Protein AF-A0A3A6QEI9-F1 (afdb_monomer_lite)

Structure (mmCIF, N/CA/C/O backbone):
data_AF-A0A3A6QEI9-F1
#
_entry.id   AF-A0A3A6QEI9-F1
#
loop_
_atom_site.group_PDB
_atom_site.id
_atom_site.type_symbol
_atom_site.label_atom_id
_atom_site.label_alt_id
_atom_site.label_comp_id
_atom_site.label_asym_id
_atom_site.label_entity_id
_atom_site.label_seq_id
_atom_site.pdbx_PDB_ins_code
_atom_site.Cartn_x
_atom_site.Cartn_y
_atom_site.Cartn_z
_atom_site.occupancy
_atom_site.B_iso_or_equiv
_atom_site.auth_seq_id
_atom_site.auth_comp_id
_atom_site.auth_asym_id
_atom_site.auth_atom_id
_atom_site.pdbx_PDB_model_num
ATOM 1 N N . MET A 1 1 ? 23.661 -12.733 9.893 1.00 36.34 1 MET A N 1
ATOM 2 C CA . MET A 1 1 ? 23.658 -12.336 8.468 1.00 36.34 1 MET A CA 1
ATOM 3 C C . MET A 1 1 ? 22.405 -11.507 8.213 1.00 36.34 1 MET A C 1
ATOM 5 O O . MET A 1 1 ? 21.343 -11.965 8.604 1.00 36.34 1 MET A O 1
ATOM 9 N N . GLY A 1 2 ? 22.516 -10.318 7.606 1.00 40.38 2 GLY A N 1
ATOM 10 C CA . GLY A 1 2 ? 21.423 -9.764 6.789 1.00 40.38 2 GLY A CA 1
ATOM 11 C C . GLY A 1 2 ? 20.592 -8.565 7.274 1.00 40.38 2 GLY A C 1
ATOM 12 O O . GLY A 1 2 ? 19.626 -8.257 6.591 1.00 40.38 2 GLY A O 1
ATOM 13 N N . ILE A 1 3 ? 20.903 -7.863 8.375 1.00 46.69 3 ILE A N 1
ATOM 14 C CA . ILE A 1 3 ? 20.132 -6.639 8.735 1.00 46.69 3 ILE A CA 1
ATOM 15 C C . ILE A 1 3 ? 20.335 -5.535 7.681 1.00 46.69 3 ILE A C 1
ATOM 17 O O . ILE A 1 3 ? 19.381 -4.877 7.283 1.00 46.69 3 ILE A O 1
ATOM 21 N N . VAL A 1 4 ? 21.553 -5.431 7.141 1.00 48.69 4 VAL A N 1
ATOM 22 C CA . VAL A 1 4 ? 21.931 -4.417 6.142 1.00 48.69 4 VAL A CA 1
ATOM 23 C C . VAL A 1 4 ? 21.122 -4.538 4.838 1.00 48.69 4 VAL A C 1
ATOM 25 O O . VAL A 1 4 ? 20.853 -3.529 4.206 1.00 48.69 4 VAL A O 1
ATOM 28 N N . GLY A 1 5 ? 20.653 -5.738 4.469 1.00 67.38 5 GLY A N 1
ATOM 29 C CA . GLY A 1 5 ? 19.865 -5.927 3.243 1.00 67.38 5 GLY A CA 1
ATOM 30 C C . GLY A 1 5 ? 18.385 -5.550 3.373 1.00 67.38 5 GLY A C 1
ATOM 31 O O . GLY A 1 5 ? 17.771 -5.154 2.389 1.00 67.38 5 GLY A O 1
ATOM 32 N N . LYS A 1 6 ? 17.794 -5.655 4.573 1.00 73.69 6 LYS A N 1
ATOM 33 C CA . LYS A 1 6 ? 16.349 -5.429 4.766 1.00 73.69 6 LYS A CA 1
ATOM 34 C C . LYS A 1 6 ? 15.988 -3.947 4.803 1.00 73.69 6 LYS A C 1
ATOM 36 O O . LYS A 1 6 ? 14.980 -3.560 4.225 1.00 73.69 6 LYS A O 1
ATOM 41 N N . GLU A 1 7 ? 16.806 -3.129 5.461 1.00 78.19 7 GLU A N 1
ATOM 42 C CA . GLU A 1 7 ? 16.618 -1.672 5.475 1.00 78.19 7 GLU A CA 1
ATOM 43 C C . GLU A 1 7 ? 16.885 -1.061 4.095 1.00 78.19 7 GLU A C 1
ATOM 45 O O . GLU A 1 7 ? 16.159 -0.171 3.655 1.00 78.19 7 GLU A O 1
ATOM 50 N N . GLU A 1 8 ? 17.890 -1.572 3.377 1.00 80.12 8 GLU A N 1
ATOM 51 C CA . GLU A 1 8 ? 18.166 -1.155 2.003 1.00 80.12 8 GLU A CA 1
ATOM 52 C C . GLU A 1 8 ? 17.015 -1.531 1.065 1.00 80.12 8 GLU A C 1
ATOM 54 O O . GLU A 1 8 ? 16.520 -0.666 0.345 1.00 80.12 8 GLU A O 1
ATOM 59 N N . LEU A 1 9 ? 16.499 -2.762 1.155 1.00 82.19 9 LEU A N 1
ATOM 60 C CA . LEU A 1 9 ? 15.296 -3.173 0.429 1.00 82.19 9 LEU A CA 1
ATOM 61 C C . LEU A 1 9 ? 14.091 -2.279 0.761 1.00 82.19 9 LEU A C 1
ATOM 63 O O . LEU A 1 9 ? 13.390 -1.835 -0.145 1.00 82.19 9 LEU A O 1
ATOM 67 N N . ALA A 1 10 ? 13.868 -1.963 2.038 1.00 84.56 10 ALA A N 1
ATOM 68 C CA . ALA A 1 10 ? 12.775 -1.086 2.449 1.00 84.56 10 ALA A CA 1
ATOM 69 C C . ALA A 1 10 ? 12.906 0.326 1.870 1.00 84.56 10 ALA A C 1
ATOM 71 O O . ALA A 1 10 ? 11.909 0.909 1.435 1.00 84.56 10 ALA A O 1
ATOM 72 N N . ARG A 1 11 ? 14.127 0.866 1.801 1.00 85.56 11 ARG A N 1
ATOM 73 C CA . ARG A 1 11 ? 14.400 2.166 1.177 1.00 85.56 11 ARG A CA 1
ATOM 74 C C . ARG A 1 11 ? 14.119 2.141 -0.325 1.00 85.56 11 ARG A C 1
ATOM 76 O O . ARG A 1 11 ? 13.509 3.077 -0.835 1.00 85.56 11 ARG A O 1
ATOM 83 N N . GLU A 1 12 ? 14.528 1.083 -1.017 1.00 85.81 12 GLU A N 1
ATOM 84 C CA . GLU A 1 12 ? 14.309 0.923 -2.460 1.00 85.81 12 GLU A CA 1
ATOM 85 C C . GLU A 1 12 ? 12.826 0.737 -2.793 1.00 85.81 12 GLU A C 1
ATOM 87 O O . GLU A 1 12 ? 12.306 1.415 -3.677 1.00 85.81 12 GLU A O 1
ATOM 92 N N . VAL A 1 13 ? 12.104 -0.087 -2.025 1.00 88.12 13 VAL A N 1
ATOM 93 C CA . VAL A 1 13 ? 10.644 -0.229 -2.145 1.00 88.12 13 VAL A CA 1
ATOM 94 C C . VAL A 1 13 ? 9.945 1.093 -1.835 1.00 88.12 13 VAL A C 1
ATOM 96 O O . VAL A 1 13 ? 9.043 1.498 -2.558 1.00 88.12 13 VAL A O 1
ATOM 99 N N . THR A 1 14 ? 10.388 1.832 -0.819 1.00 88.19 14 THR A N 1
ATOM 100 C CA . THR A 1 14 ? 9.819 3.150 -0.499 1.00 88.19 14 THR A CA 1
ATOM 101 C C . THR A 1 14 ? 10.033 4.154 -1.631 1.00 88.19 14 THR A C 1
ATOM 103 O O . THR A 1 14 ? 9.098 4.857 -2.016 1.00 88.19 14 THR A O 1
ATOM 106 N N . ALA A 1 15 ? 11.234 4.195 -2.213 1.00 88.50 15 ALA A N 1
ATOM 107 C CA . ALA A 1 15 ? 11.521 5.017 -3.384 1.00 88.50 15 ALA A CA 1
ATOM 108 C C . ALA A 1 15 ? 10.689 4.575 -4.600 1.00 88.50 15 ALA A C 1
ATOM 110 O O . ALA A 1 15 ? 10.203 5.419 -5.353 1.00 88.50 15 ALA A O 1
ATOM 111 N N . ALA A 1 16 ? 10.481 3.263 -4.763 1.00 89.00 16 ALA A N 1
ATOM 112 C CA . ALA A 1 16 ? 9.616 2.692 -5.785 1.00 89.00 16 ALA A CA 1
ATOM 113 C C . ALA A 1 16 ? 8.182 3.187 -5.677 1.00 89.00 16 ALA A C 1
ATOM 115 O O . ALA A 1 16 ? 7.644 3.782 -6.612 1.00 89.00 16 ALA A O 1
ATOM 116 N N . LEU A 1 17 ? 7.604 3.008 -4.499 1.00 90.62 17 LEU A N 1
ATOM 117 C CA . LEU A 1 17 ? 6.243 3.409 -4.212 1.00 90.62 17 LEU A CA 1
ATOM 118 C C . LEU A 1 17 ? 6.060 4.922 -4.305 1.00 90.62 17 LEU A C 1
ATOM 120 O O . LEU A 1 17 ? 4.988 5.362 -4.703 1.00 90.62 17 LEU A O 1
ATOM 124 N N . GLY A 1 18 ? 7.087 5.718 -3.994 1.00 87.62 18 GLY A N 1
ATOM 125 C CA . GLY A 1 18 ? 7.067 7.176 -4.117 1.00 87.62 18 GLY A CA 1
ATOM 126 C C . GLY A 1 18 ? 6.712 7.686 -5.519 1.00 87.62 18 GLY A C 1
ATOM 127 O O . GLY A 1 18 ? 5.938 8.636 -5.621 1.00 87.62 18 GLY A O 1
ATOM 128 N N . ASP A 1 19 ? 7.206 7.034 -6.578 1.00 87.44 19 ASP A N 1
ATOM 129 C CA . ASP A 1 19 ? 6.921 7.449 -7.965 1.00 87.44 19 ASP A CA 1
ATOM 130 C C . ASP A 1 19 ? 5.752 6.688 -8.608 1.00 87.44 19 ASP A C 1
ATOM 132 O O . ASP A 1 19 ? 5.321 7.034 -9.712 1.00 87.44 19 ASP A O 1
ATOM 136 N N . TRP A 1 20 ? 5.266 5.627 -7.962 1.00 90.56 20 TRP A N 1
ATOM 137 C CA . TRP A 1 20 ? 4.114 4.885 -8.452 1.00 90.56 20 TRP A CA 1
ATOM 138 C C . TRP A 1 20 ? 2.829 5.674 -8.226 1.00 90.56 20 TRP A C 1
ATOM 140 O O . TRP A 1 20 ? 2.539 6.118 -7.108 1.00 90.56 20 TRP A O 1
ATOM 150 N N . THR A 1 21 ? 2.015 5.772 -9.269 1.00 89.50 21 THR A N 1
ATOM 151 C CA . THR A 1 21 ? 0.586 6.045 -9.146 1.00 89.50 21 THR A CA 1
ATOM 152 C C . THR A 1 21 ? -0.167 5.022 -9.990 1.00 89.50 21 THR A C 1
ATOM 154 O O . THR A 1 21 ? 0.396 4.554 -10.981 1.00 89.50 21 THR A O 1
ATOM 157 N N . PRO A 1 22 ? -1.414 4.681 -9.620 1.00 89.88 22 PRO A N 1
ATOM 158 C CA . PRO A 1 22 ? -2.234 3.800 -10.437 1.00 89.88 22 PRO A CA 1
ATOM 159 C C . PRO A 1 22 ? -2.278 4.273 -11.887 1.00 89.88 22 PRO A C 1
ATOM 161 O O . PRO A 1 22 ? -2.444 5.472 -12.142 1.00 89.88 22 PRO A O 1
ATOM 164 N N . THR A 1 23 ? -2.139 3.350 -12.834 1.00 88.88 23 THR A N 1
ATOM 165 C CA . THR A 1 23 ? -2.128 3.685 -14.267 1.00 88.88 23 THR A CA 1
ATOM 166 C C . THR A 1 23 ? -3.445 4.298 -14.737 1.00 88.88 23 THR A C 1
ATOM 168 O O . THR A 1 23 ? -3.452 5.153 -15.624 1.00 88.88 23 THR A O 1
ATOM 171 N N . GLN A 1 24 ? -4.555 3.915 -14.112 1.00 87.44 24 GLN A N 1
ATOM 172 C CA . GLN A 1 24 ? -5.886 4.454 -14.366 1.00 87.44 24 GLN A CA 1
ATOM 173 C C . GLN A 1 24 ? -6.771 4.348 -13.118 1.00 87.44 24 GLN A C 1
ATOM 175 O O . GLN A 1 24 ? -6.399 3.750 -12.110 1.00 87.44 24 GLN A O 1
ATOM 180 N N . ALA A 1 25 ? -7.965 4.934 -13.186 1.00 88.88 25 ALA A N 1
ATOM 181 C CA . ALA A 1 25 ? -9.006 4.647 -12.210 1.00 88.88 25 ALA A CA 1
ATOM 182 C C . ALA A 1 25 ? -9.548 3.239 -12.477 1.00 88.88 25 ALA A C 1
ATOM 184 O O . ALA A 1 25 ? -10.095 2.979 -13.549 1.00 88.88 25 ALA A O 1
ATOM 185 N N . HIS A 1 26 ? -9.379 2.332 -11.518 1.00 87.50 26 HIS A N 1
ATOM 186 C CA . HIS A 1 26 ? -9.945 0.993 -11.610 1.00 87.50 26 HIS A CA 1
ATOM 187 C C . HIS A 1 26 ? -11.252 0.893 -10.815 1.00 87.50 26 HIS A C 1
ATOM 189 O O . HIS A 1 26 ? -11.440 1.561 -9.800 1.00 87.50 26 HIS A O 1
ATOM 195 N N . GLU A 1 27 ? -12.157 0.029 -11.274 1.00 85.50 27 GLU A N 1
ATOM 196 C CA . GLU A 1 27 ? -13.430 -0.245 -10.590 1.00 85.50 27 GLU A CA 1
ATOM 197 C C . GLU A 1 27 ? -13.287 -1.257 -9.443 1.00 85.50 27 GLU A C 1
ATOM 199 O O . GLU A 1 27 ? -14.205 -1.421 -8.644 1.00 85.50 27 GLU A O 1
ATOM 204 N N . GLN A 1 28 ? -12.169 -1.987 -9.394 1.00 86.31 28 GLN A N 1
ATOM 205 C CA . GLN A 1 28 ? -11.941 -3.080 -8.454 1.00 86.31 28 GLN A CA 1
ATOM 206 C C . GLN A 1 28 ? -10.570 -2.939 -7.801 1.00 86.31 28 GLN A C 1
ATOM 208 O O . GLN A 1 28 ? -9.567 -2.768 -8.496 1.00 86.31 28 GLN A O 1
ATOM 213 N N . GLU A 1 29 ? -10.519 -3.128 -6.482 1.00 86.19 29 GLU A N 1
ATOM 214 C CA . GLU A 1 29 ? -9.277 -3.110 -5.703 1.00 86.19 29 GLU A CA 1
ATOM 215 C C . GLU A 1 29 ? -8.241 -4.108 -6.244 1.00 86.19 29 GLU A C 1
ATOM 217 O O . GLU A 1 29 ? -7.063 -3.778 -6.363 1.00 86.19 29 GLU A O 1
ATOM 222 N N . ALA A 1 30 ? -8.691 -5.286 -6.689 1.00 88.00 30 ALA A N 1
ATOM 223 C CA . ALA A 1 30 ? -7.836 -6.308 -7.291 1.00 88.00 30 ALA A CA 1
ATOM 224 C C . ALA A 1 30 ? -7.013 -5.787 -8.482 1.00 88.00 30 ALA A C 1
ATOM 226 O O . ALA A 1 30 ? -5.870 -6.198 -8.654 1.00 88.00 30 ALA A O 1
ATOM 227 N N . ALA A 1 31 ? -7.557 -4.857 -9.272 1.00 88.75 31 ALA A N 1
ATOM 228 C CA . ALA A 1 31 ? -6.845 -4.281 -10.407 1.00 88.75 31 ALA A CA 1
ATOM 229 C C . ALA A 1 31 ? -5.776 -3.264 -9.973 1.00 88.75 31 ALA A C 1
ATOM 231 O O . ALA A 1 31 ? -4.727 -3.192 -10.603 1.00 88.75 31 ALA A O 1
ATOM 232 N N . PHE A 1 32 ? -5.992 -2.535 -8.870 1.00 89.25 32 PHE A N 1
ATOM 233 C CA . PHE A 1 32 ? -4.940 -1.705 -8.269 1.00 89.25 32 PHE A CA 1
ATOM 234 C C . PHE A 1 32 ? -3.798 -2.559 -7.709 1.00 89.25 32 PHE A C 1
ATOM 236 O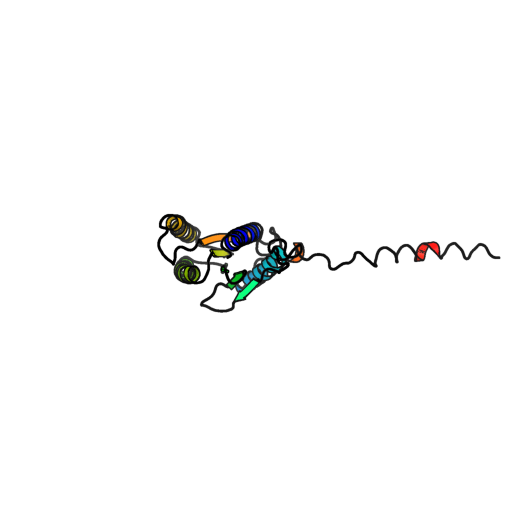 O . PHE A 1 32 ? -2.636 -2.170 -7.800 1.00 89.25 32 PHE A O 1
ATOM 243 N N . GLN A 1 33 ? -4.125 -3.713 -7.125 1.00 91.44 33 GLN A N 1
ATOM 244 C CA . GLN A 1 33 ? -3.133 -4.664 -6.622 1.00 91.44 33 GLN A CA 1
ATOM 245 C C . GLN A 1 33 ? -2.302 -5.260 -7.767 1.00 91.44 33 GLN A C 1
ATOM 247 O O . GLN A 1 33 ? -1.084 -5.351 -7.642 1.00 91.44 33 GLN A O 1
ATOM 252 N N . ASP A 1 34 ? -2.947 -5.621 -8.881 1.00 90.00 34 ASP A N 1
ATOM 253 C CA . ASP A 1 34 ? -2.273 -6.122 -10.085 1.00 90.00 34 ASP A CA 1
ATOM 254 C C . ASP A 1 34 ? -1.348 -5.066 -10.705 1.00 90.00 34 ASP A C 1
ATOM 256 O O . ASP A 1 34 ? -0.176 -5.342 -10.950 1.00 90.00 34 ASP A O 1
ATOM 260 N N . ASP A 1 35 ? -1.830 -3.830 -10.864 1.00 90.12 35 ASP A N 1
ATOM 261 C CA . ASP A 1 35 ? -1.031 -2.709 -11.380 1.00 90.12 35 ASP A CA 1
ATOM 262 C C . ASP A 1 35 ? 0.196 -2.421 -10.498 1.00 90.12 35 ASP A C 1
ATOM 264 O O . ASP A 1 35 ? 1.303 -2.186 -10.992 1.00 90.12 35 ASP A O 1
ATOM 268 N N . LEU A 1 36 ? 0.025 -2.486 -9.173 1.00 91.75 36 LEU A N 1
ATOM 269 C CA . LEU A 1 36 ? 1.125 -2.326 -8.228 1.00 91.75 36 LEU A CA 1
ATOM 270 C C . LEU A 1 36 ? 2.138 -3.476 -8.320 1.00 91.75 36 LEU A C 1
ATOM 272 O O . LEU A 1 36 ? 3.346 -3.228 -8.279 1.00 91.75 36 LEU A O 1
ATOM 276 N N . HIS A 1 37 ? 1.658 -4.719 -8.399 1.00 90.69 37 HIS A N 1
ATOM 277 C CA . HIS A 1 37 ? 2.501 -5.912 -8.490 1.00 90.69 37 HIS A CA 1
ATOM 278 C C . HIS A 1 37 ? 3.386 -5.859 -9.737 1.00 90.69 37 HIS A C 1
ATOM 280 O O . HIS A 1 37 ? 4.611 -5.919 -9.611 1.00 90.69 37 HIS A O 1
ATOM 286 N N . GLU A 1 38 ? 2.783 -5.637 -10.909 1.00 89.81 38 GLU A N 1
ATOM 287 C CA . GLU A 1 38 ? 3.506 -5.531 -12.180 1.00 89.81 38 GLU A CA 1
ATOM 288 C C . GLU A 1 38 ? 4.531 -4.392 -12.153 1.00 89.81 38 GLU A C 1
ATOM 290 O O . GLU A 1 38 ? 5.662 -4.542 -12.625 1.00 89.81 38 GLU A O 1
ATOM 295 N N . TYR A 1 39 ? 4.162 -3.247 -11.571 1.00 89.88 39 TYR A N 1
ATOM 296 C CA . TYR A 1 39 ? 5.060 -2.109 -11.437 1.00 89.88 39 TYR A CA 1
ATOM 297 C C . TYR A 1 39 ? 6.273 -2.412 -10.557 1.00 89.88 39 TYR A C 1
ATOM 299 O O . TYR A 1 39 ? 7.403 -2.095 -10.938 1.00 89.88 39 TYR A O 1
ATOM 307 N N . LEU A 1 40 ? 6.050 -2.974 -9.366 1.00 88.50 40 LEU A N 1
ATOM 308 C CA . LEU A 1 40 ? 7.125 -3.260 -8.422 1.00 88.50 40 LEU A CA 1
ATOM 309 C C . LEU A 1 40 ? 8.056 -4.335 -8.966 1.00 88.50 40 LEU A C 1
ATOM 311 O O . LEU A 1 40 ? 9.270 -4.161 -8.875 1.00 88.50 40 LEU A O 1
ATOM 315 N N . ASP A 1 41 ? 7.511 -5.390 -9.572 1.00 87.00 41 ASP A N 1
ATOM 316 C CA . ASP A 1 41 ? 8.315 -6.425 -10.216 1.00 87.00 41 ASP A CA 1
ATOM 317 C C . ASP A 1 41 ? 9.201 -5.822 -11.315 1.00 87.00 41 ASP A C 1
ATOM 319 O O . ASP A 1 41 ? 10.424 -5.971 -11.283 1.00 87.00 41 ASP A O 1
ATOM 323 N N . ALA A 1 42 ? 8.617 -5.031 -12.222 1.00 86.00 42 ALA A N 1
ATOM 324 C CA . ALA A 1 42 ? 9.363 -4.398 -13.303 1.00 86.00 42 ALA A CA 1
ATOM 325 C C . ALA A 1 42 ? 10.408 -3.398 -12.785 1.00 86.00 42 ALA A C 1
ATOM 327 O O . ALA A 1 42 ? 11.558 -3.424 -13.221 1.00 86.00 42 ALA A O 1
ATOM 328 N N . ARG A 1 43 ? 10.045 -2.519 -11.843 1.00 85.69 43 ARG A N 1
ATOM 329 C CA . ARG A 1 43 ? 10.939 -1.468 -11.337 1.00 85.69 43 ARG A CA 1
ATOM 330 C C . ARG A 1 43 ? 12.084 -2.021 -10.499 1.00 85.69 43 ARG A C 1
ATOM 332 O O . ARG A 1 43 ? 13.209 -1.545 -10.645 1.00 85.69 43 ARG A O 1
ATOM 339 N N . LEU A 1 44 ? 11.812 -2.969 -9.604 1.00 83.69 44 LEU A N 1
ATOM 340 C CA . LEU A 1 44 ? 12.836 -3.530 -8.721 1.00 83.69 44 LEU A CA 1
ATOM 341 C C . LEU A 1 44 ? 13.797 -4.442 -9.493 1.00 83.69 44 LEU A C 1
ATOM 343 O O . LEU A 1 44 ? 14.980 -4.507 -9.155 1.00 83.69 44 LEU A O 1
ATOM 347 N N . ASN A 1 45 ? 13.319 -5.094 -10.557 1.00 80.19 45 ASN A N 1
ATOM 348 C CA . ASN A 1 45 ? 14.143 -5.953 -11.408 1.00 80.19 45 ASN A CA 1
ATOM 349 C C . ASN A 1 45 ? 14.745 -5.230 -12.632 1.00 80.19 45 ASN A C 1
ATOM 351 O O . ASN A 1 45 ? 15.611 -5.791 -13.316 1.00 80.19 45 ASN A O 1
ATOM 355 N N . ALA A 1 46 ? 14.377 -3.970 -12.890 1.00 73.69 46 ALA A N 1
ATOM 356 C CA . ALA A 1 46 ? 14.960 -3.166 -13.962 1.00 73.69 46 ALA A CA 1
ATOM 357 C C . ALA A 1 46 ? 16.461 -2.918 -13.740 1.00 73.69 46 ALA A C 1
ATOM 359 O O . ALA A 1 46 ? 16.892 -2.357 -12.732 1.00 73.69 46 ALA A O 1
ATOM 360 N N . GLY A 1 47 ? 17.280 -3.294 -14.727 1.00 58.59 47 GLY A N 1
ATOM 361 C CA . GLY A 1 47 ? 18.733 -3.091 -14.693 1.00 58.59 47 GLY A CA 1
ATOM 362 C C . GLY A 1 47 ? 19.546 -4.258 -14.125 1.00 58.59 47 GLY A C 1
ATOM 363 O O . GLY A 1 47 ? 20.738 -4.070 -13.872 1.00 58.59 47 GLY A O 1
ATOM 364 N N . GLY A 1 48 ? 18.931 -5.437 -13.968 1.00 51.94 48 GLY A N 1
ATOM 365 C CA . GLY A 1 48 ? 19.610 -6.682 -13.608 1.00 51.94 48 GLY A CA 1
ATOM 366 C C . GLY A 1 48 ? 20.082 -6.691 -12.158 1.00 51.94 48 GLY A C 1
ATOM 367 O O . GLY A 1 48 ? 21.274 -6.536 -11.906 1.00 51.94 48 GLY A O 1
ATOM 368 N N . GLY A 1 49 ? 19.141 -6.845 -11.218 1.00 49.59 49 GLY A N 1
ATOM 369 C CA . GLY A 1 49 ? 19.403 -7.253 -9.830 1.00 49.59 49 GLY A CA 1
ATOM 370 C C . GLY A 1 49 ? 20.576 -6.546 -9.141 1.00 49.59 49 GLY A C 1
ATOM 371 O O . GLY A 1 49 ? 21.414 -7.203 -8.534 1.00 49.59 49 GLY A O 1
ATOM 372 N N . LYS A 1 50 ? 20.690 -5.215 -9.247 1.00 43.97 50 LYS A N 1
ATOM 373 C CA . LYS A 1 50 ? 21.867 -4.477 -8.739 1.00 43.97 50 LYS A CA 1
ATOM 374 C C . LYS A 1 50 ? 22.003 -4.429 -7.215 1.00 43.97 50 LYS A C 1
ATOM 376 O O . LYS A 1 50 ? 23.030 -3.970 -6.727 1.00 43.97 50 LYS A O 1
ATOM 381 N N . ILE A 1 51 ? 20.989 -4.862 -6.471 1.00 47.44 51 ILE A N 1
ATOM 382 C CA . ILE A 1 51 ? 20.966 -4.756 -5.004 1.00 47.44 51 ILE A CA 1
ATOM 383 C C . ILE A 1 51 ? 21.377 -6.073 -4.328 1.00 47.44 51 ILE A C 1
ATOM 385 O O . ILE A 1 51 ? 21.781 -6.075 -3.167 1.00 47.44 51 ILE A O 1
ATOM 389 N N . LEU A 1 52 ? 21.380 -7.193 -5.055 1.00 47.53 52 LEU A N 1
ATOM 390 C CA . LEU A 1 52 ? 21.995 -8.420 -4.569 1.00 47.53 52 LEU A CA 1
ATOM 391 C C . LEU A 1 52 ? 23.389 -8.537 -5.181 1.00 47.53 52 LEU A C 1
ATOM 393 O O . LEU A 1 52 ? 23.529 -8.816 -6.371 1.00 47.53 52 LEU A O 1
ATOM 397 N N . ASP A 1 53 ? 24.422 -8.458 -4.340 1.00 43.66 53 ASP A N 1
ATOM 398 C CA . ASP A 1 53 ? 25.817 -8.863 -4.622 1.00 43.66 53 ASP A CA 1
ATOM 399 C C . ASP A 1 53 ? 25.928 -10.396 -4.879 1.00 43.66 53 ASP A C 1
ATOM 401 O O . ASP A 1 53 ? 26.889 -11.077 -4.534 1.00 43.66 53 ASP A O 1
ATOM 405 N N . SER A 1 54 ? 24.853 -10.987 -5.408 1.00 41.97 54 SER A N 1
ATOM 406 C CA . SER A 1 54 ? 24.589 -12.405 -5.649 1.00 41.97 54 SER A CA 1
ATOM 407 C C . SER A 1 54 ? 23.836 -12.642 -6.970 1.00 41.97 54 SER A C 1
ATOM 409 O O . SER A 1 54 ? 23.533 -13.790 -7.280 1.00 41.97 54 SER A O 1
ATOM 411 N N . GLY A 1 55 ? 23.522 -11.597 -7.753 1.00 43.34 55 GLY A N 1
ATOM 412 C CA . GLY A 1 55 ? 22.872 -11.744 -9.064 1.00 43.34 55 GLY A CA 1
ATOM 413 C C . GLY A 1 55 ? 21.429 -12.265 -9.015 1.00 43.34 55 GLY A C 1
ATOM 414 O O . GLY A 1 55 ? 20.976 -12.881 -9.976 1.00 43.34 55 GLY A O 1
ATOM 415 N N . GLY A 1 56 ? 20.726 -12.063 -7.897 1.00 50.81 56 GLY A N 1
ATOM 416 C CA . GLY A 1 56 ? 19.324 -12.453 -7.739 1.00 50.81 56 GLY A CA 1
ATOM 417 C C . GLY A 1 56 ? 18.357 -11.326 -8.110 1.00 50.81 56 GLY A C 1
ATOM 418 O O . GLY A 1 56 ? 18.641 -10.154 -7.862 1.00 50.81 56 GLY A O 1
ATOM 419 N N . ASN A 1 57 ? 17.205 -11.696 -8.666 1.00 62.22 57 ASN A N 1
ATOM 420 C CA . ASN A 1 57 ? 16.046 -10.814 -8.803 1.00 62.22 57 ASN A CA 1
ATOM 421 C C . ASN A 1 57 ? 15.311 -10.699 -7.459 1.00 62.22 57 ASN A C 1
ATOM 423 O O . ASN A 1 57 ? 15.348 -11.631 -6.649 1.00 62.22 57 ASN A O 1
ATOM 427 N N . PHE A 1 58 ? 14.623 -9.581 -7.233 1.00 71.94 58 PHE A N 1
ATOM 428 C CA . PHE A 1 58 ? 13.673 -9.477 -6.131 1.00 71.94 58 PHE A CA 1
ATOM 429 C C . PHE A 1 58 ? 12.430 -10.292 -6.447 1.00 71.94 58 PHE A C 1
ATOM 431 O O . PHE A 1 58 ? 11.899 -10.217 -7.554 1.00 71.94 58 PHE A O 1
ATOM 438 N N . VAL A 1 59 ? 11.965 -11.047 -5.455 1.00 76.69 59 VAL A N 1
ATOM 439 C CA . VAL A 1 59 ? 10.687 -11.751 -5.538 1.00 76.69 59 VAL A CA 1
ATOM 440 C C . VAL A 1 59 ? 9.601 -10.794 -5.066 1.00 76.69 59 VAL A C 1
ATOM 442 O O . VAL A 1 59 ? 9.693 -10.249 -3.963 1.00 76.69 59 VAL A O 1
ATOM 445 N N . VAL A 1 60 ? 8.611 -10.563 -5.921 1.00 78.75 60 VAL A N 1
ATOM 446 C CA . VAL A 1 60 ? 7.401 -9.804 -5.607 1.00 78.75 60 VAL A CA 1
ATOM 447 C C . VAL A 1 60 ? 6.235 -10.769 -5.760 1.00 78.75 60 VAL A C 1
ATOM 449 O O . VAL A 1 60 ? 5.910 -11.184 -6.872 1.00 78.75 60 VAL A O 1
ATOM 452 N N . ASP A 1 61 ? 5.623 -11.144 -4.644 1.00 83.00 61 ASP A N 1
ATOM 453 C CA . ASP A 1 61 ? 4.521 -12.097 -4.610 1.00 83.00 61 ASP A CA 1
ATOM 454 C C . ASP A 1 61 ? 3.193 -11.371 -4.430 1.00 83.00 61 ASP A C 1
ATOM 456 O O . ASP A 1 61 ? 3.057 -10.475 -3.594 1.00 83.00 61 ASP A O 1
ATOM 460 N N . ARG A 1 62 ? 2.193 -11.781 -5.213 1.00 82.38 62 ARG A N 1
ATOM 461 C CA . ARG A 1 62 ? 0.797 -11.409 -4.991 1.00 82.38 62 ARG A CA 1
ATOM 462 C C . ARG A 1 62 ? 0.160 -12.452 -4.085 1.00 82.38 62 ARG A C 1
ATOM 464 O O . ARG A 1 62 ? 0.167 -13.639 -4.421 1.00 82.38 62 ARG A O 1
ATOM 471 N N . VAL A 1 63 ? -0.425 -12.016 -2.974 1.00 79.31 63 VAL A N 1
ATOM 472 C CA . VAL A 1 63 ? -1.070 -12.921 -2.021 1.00 79.31 63 VAL A CA 1
ATOM 473 C C . VAL A 1 63 ? -2.570 -12.658 -1.996 1.00 79.31 63 VAL A C 1
ATOM 475 O O . VAL A 1 63 ? -3.024 -11.544 -1.777 1.00 79.31 63 VAL A O 1
ATOM 478 N N . ASN A 1 64 ? -3.351 -13.715 -2.216 1.00 65.44 64 ASN A N 1
ATOM 479 C CA . ASN A 1 64 ? -4.814 -13.675 -2.173 1.00 65.44 64 ASN A CA 1
ATOM 480 C C . ASN A 1 64 ? -5.308 -14.345 -0.880 1.00 65.44 64 ASN A C 1
ATOM 482 O O . ASN A 1 64 ? -5.971 -15.383 -0.925 1.00 65.44 64 ASN A O 1
ATOM 486 N N . SER A 1 65 ? -4.899 -13.808 0.271 1.00 65.69 65 SER A N 1
ATOM 487 C CA . SER A 1 65 ? -5.200 -14.344 1.604 1.00 65.69 65 SER A CA 1
ATOM 488 C C . SER A 1 65 ? -5.597 -13.207 2.537 1.00 65.69 65 SER A C 1
ATOM 490 O O . SER A 1 65 ? -4.903 -12.199 2.603 1.00 65.69 65 SER A O 1
ATOM 492 N N . ASP A 1 66 ? -6.667 -13.398 3.311 1.00 62.19 66 ASP A N 1
ATOM 493 C CA . ASP A 1 66 ? -7.135 -12.415 4.303 1.00 62.19 66 ASP A CA 1
ATOM 494 C C . ASP A 1 66 ? -6.130 -12.192 5.450 1.00 62.19 66 AS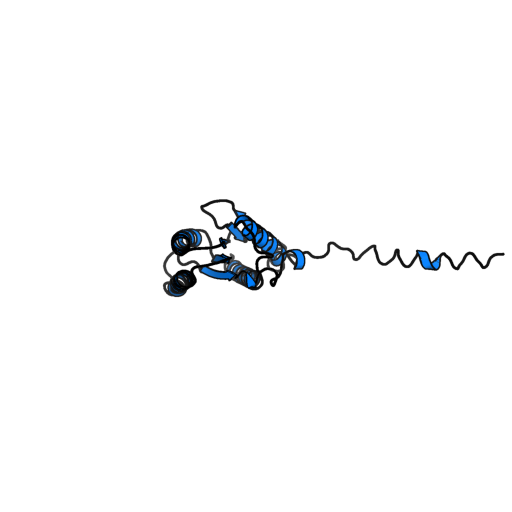P A C 1
ATOM 496 O O . ASP A 1 66 ? -6.257 -11.239 6.220 1.00 62.19 66 ASP A O 1
ATOM 500 N N . LEU A 1 67 ? -5.162 -13.101 5.601 1.00 67.06 67 LEU A N 1
ATOM 501 C CA . LEU A 1 67 ? -4.159 -13.083 6.668 1.00 67.06 67 LEU A CA 1
ATOM 502 C C . LEU A 1 67 ? -2.862 -12.375 6.263 1.00 67.06 67 LEU A C 1
ATOM 504 O O . LEU A 1 67 ? -2.042 -12.078 7.131 1.00 67.06 67 LEU A O 1
ATOM 508 N N . ASP A 1 68 ? -2.687 -12.098 4.973 1.00 80.69 68 ASP A N 1
ATOM 509 C CA . ASP A 1 68 ? -1.457 -11.564 4.402 1.00 80.69 68 ASP A CA 1
ATOM 510 C C . ASP A 1 68 ? -1.705 -10.195 3.757 1.00 80.69 68 ASP A C 1
ATOM 512 O O . ASP A 1 68 ? -2.843 -9.770 3.542 1.00 80.69 68 ASP A O 1
ATOM 516 N N . CYS A 1 69 ? -0.622 -9.474 3.477 1.00 85.88 69 CYS A N 1
ATOM 517 C CA . CYS A 1 69 ? -0.693 -8.269 2.657 1.00 85.88 69 CYS A CA 1
ATOM 518 C C . CYS A 1 69 ? -0.935 -8.629 1.184 1.00 85.88 69 CYS A C 1
ATOM 520 O O . CYS A 1 69 ? -0.468 -9.666 0.719 1.00 85.88 69 CYS A O 1
ATOM 522 N N . ASP A 1 70 ? -1.590 -7.740 0.433 1.00 89.06 70 ASP A N 1
ATOM 523 C CA . ASP A 1 70 ? -1.959 -7.993 -0.971 1.00 89.06 70 ASP A CA 1
ATOM 524 C C . ASP A 1 70 ? -0.725 -8.229 -1.870 1.00 89.06 70 ASP A C 1
ATOM 526 O O . ASP A 1 70 ? -0.750 -9.049 -2.792 1.00 89.06 70 ASP A O 1
ATOM 530 N N . VAL A 1 71 ? 0.377 -7.524 -1.584 1.00 88.81 71 VAL A N 1
ATOM 531 C CA . VAL A 1 71 ? 1.679 -7.691 -2.242 1.00 88.81 71 VAL A CA 1
ATOM 532 C C . VAL A 1 71 ? 2.773 -7.841 -1.189 1.00 88.81 71 VAL A C 1
ATOM 534 O O . VAL A 1 71 ? 2.841 -7.066 -0.234 1.00 88.81 71 VAL A O 1
ATOM 537 N N . VAL A 1 72 ? 3.668 -8.809 -1.373 1.00 89.19 72 VAL A N 1
ATOM 538 C CA . VAL A 1 72 ? 4.804 -9.061 -0.480 1.00 89.19 72 VAL A CA 1
ATOM 539 C C . VAL A 1 72 ? 6.104 -9.012 -1.273 1.00 89.19 72 VAL A C 1
ATOM 541 O O . VAL A 1 72 ? 6.248 -9.674 -2.295 1.00 89.19 72 VAL A O 1
ATOM 544 N N . VAL A 1 73 ? 7.078 -8.231 -0.800 1.00 85.69 73 VAL A N 1
ATOM 545 C CA . VAL A 1 73 ? 8.408 -8.143 -1.421 1.00 85.69 73 VAL A CA 1
ATOM 546 C C . VAL A 1 73 ? 9.417 -8.921 -0.584 1.00 85.69 73 VAL A C 1
ATOM 548 O O . VAL A 1 73 ? 9.649 -8.606 0.589 1.00 85.69 73 VAL A O 1
ATOM 551 N N . SER A 1 74 ? 10.037 -9.926 -1.206 1.00 84.06 74 SER A N 1
ATOM 552 C CA . SER A 1 74 ? 11.071 -10.794 -0.625 1.00 84.06 74 SER A CA 1
ATOM 553 C C . SER A 1 74 ? 10.696 -11.330 0.763 1.00 84.06 74 SER A C 1
ATOM 555 O O . SER A 1 74 ? 11.510 -11.248 1.685 1.00 84.06 74 SER A O 1
ATOM 557 N N . ASP A 1 75 ? 9.444 -11.773 0.937 1.00 83.50 75 ASP A N 1
ATOM 558 C CA . ASP A 1 75 ? 8.865 -12.308 2.186 1.00 83.50 75 ASP A CA 1
ATOM 559 C C . ASP A 1 75 ? 9.021 -11.415 3.432 1.00 83.50 75 ASP A C 1
ATOM 561 O O . ASP A 1 75 ? 8.925 -11.880 4.568 1.00 83.50 75 ASP A O 1
ATOM 565 N N . THR A 1 76 ? 9.331 -10.128 3.256 1.00 85.75 76 THR A N 1
ATOM 566 C CA . THR A 1 76 ? 9.744 -9.258 4.369 1.00 85.75 76 THR A CA 1
ATOM 567 C C . THR A 1 76 ? 8.978 -7.957 4.438 1.00 85.75 76 THR A C 1
ATOM 569 O O . THR A 1 76 ? 8.743 -7.473 5.544 1.00 85.75 76 THR A O 1
ATOM 572 N N . ILE A 1 77 ? 8.586 -7.397 3.298 1.00 89.50 77 ILE A N 1
ATOM 573 C CA . ILE A 1 77 ? 7.835 -6.145 3.242 1.00 89.50 77 ILE A CA 1
ATOM 574 C C . ILE A 1 77 ? 6.427 -6.460 2.773 1.00 89.50 77 ILE A C 1
ATOM 576 O O . ILE A 1 77 ? 6.245 -6.894 1.638 1.00 89.50 77 ILE A O 1
ATOM 580 N N . GLY A 1 78 ? 5.448 -6.224 3.641 1.00 92.62 78 GLY A N 1
ATOM 581 C CA . GLY A 1 78 ? 4.038 -6.362 3.304 1.00 92.62 78 GLY A CA 1
ATOM 582 C C . GLY A 1 78 ? 3.474 -5.037 2.804 1.00 92.62 78 GLY A C 1
ATOM 583 O O . GLY A 1 78 ? 3.650 -4.003 3.446 1.00 92.62 78 GLY A O 1
ATOM 584 N N . ILE A 1 79 ? 2.777 -5.056 1.675 1.00 94.62 79 ILE A N 1
ATOM 585 C CA . ILE A 1 79 ? 2.143 -3.886 1.071 1.00 94.62 79 ILE A CA 1
ATOM 586 C C . ILE A 1 79 ? 0.665 -4.192 0.860 1.00 94.62 79 ILE A C 1
ATOM 588 O O . ILE A 1 79 ? 0.318 -5.181 0.218 1.00 94.62 79 ILE A O 1
ATOM 592 N N . THR A 1 80 ? -0.205 -3.336 1.385 1.00 94.88 80 THR A N 1
ATOM 593 C CA . THR A 1 80 ? -1.646 -3.428 1.156 1.00 94.88 80 THR A CA 1
ATOM 594 C C . THR A 1 80 ? -2.161 -2.199 0.425 1.00 94.88 80 THR A C 1
ATOM 596 O O . THR A 1 80 ? -1.731 -1.073 0.698 1.00 94.88 80 THR A O 1
ATOM 599 N N . VAL A 1 81 ? -3.073 -2.417 -0.517 1.00 94.31 81 VAL A N 1
ATOM 600 C CA . VAL A 1 81 ? -3.725 -1.371 -1.301 1.00 94.31 81 VAL A CA 1
ATOM 601 C C . VAL A 1 81 ? -5.211 -1.425 -1.019 1.00 94.31 81 VAL A C 1
ATOM 603 O O . VAL A 1 81 ? -5.829 -2.471 -1.169 1.00 94.31 81 VAL A O 1
ATOM 606 N N . ARG A 1 82 ? -5.785 -0.285 -0.643 1.00 94.00 82 ARG A N 1
ATOM 607 C CA . ARG A 1 82 ? -7.216 -0.153 -0.388 1.00 94.00 82 ARG A CA 1
ATOM 608 C C . ARG A 1 82 ? -7.817 0.973 -1.204 1.00 94.00 82 ARG A C 1
ATOM 610 O O . ARG A 1 82 ? -7.201 2.032 -1.354 1.00 94.00 82 ARG A O 1
ATOM 617 N N . GLN A 1 83 ? -9.020 0.749 -1.707 1.00 93.88 83 GLN A N 1
ATOM 618 C CA . GLN A 1 83 ? -9.773 1.726 -2.484 1.00 93.88 83 GLN A CA 1
ATOM 619 C C . GLN A 1 83 ? -10.982 2.240 -1.695 1.00 93.88 83 GLN A C 1
ATOM 621 O O . GLN A 1 83 ? -11.628 1.481 -0.986 1.00 93.88 83 GLN A O 1
ATOM 626 N N . ASP A 1 84 ? -11.296 3.526 -1.858 1.00 91.62 84 ASP A N 1
ATOM 627 C CA . ASP A 1 84 ? -12.570 4.129 -1.443 1.00 91.62 84 ASP A CA 1
ATOM 628 C C . ASP A 1 84 ? -12.936 3.954 0.052 1.00 91.62 84 ASP A C 1
ATOM 630 O O . ASP A 1 84 ? -14.107 3.854 0.409 1.00 91.62 84 ASP A O 1
ATOM 634 N N . LEU A 1 85 ? -11.926 3.951 0.933 1.00 93.06 85 LEU A N 1
ATOM 635 C CA . LEU A 1 85 ? -12.079 3.753 2.379 1.00 93.06 85 LEU A CA 1
ATOM 636 C C . LEU A 1 85 ? -12.929 4.830 3.067 1.00 93.06 85 LEU A C 1
ATOM 638 O O . LEU A 1 85 ? -12.539 6.000 3.184 1.00 93.06 85 LEU A O 1
ATOM 642 N N . VAL A 1 86 ? -14.015 4.382 3.689 1.00 94.69 86 VAL A N 1
ATOM 643 C CA . VAL A 1 86 ? -14.772 5.173 4.668 1.00 94.69 86 VAL A CA 1
ATOM 644 C C . VAL A 1 86 ? -14.245 4.968 6.094 1.00 94.69 86 VAL A C 1
ATOM 646 O O . VAL A 1 86 ? -13.525 4.012 6.382 1.00 94.69 86 VAL A O 1
ATOM 649 N N . ALA A 1 87 ? -14.645 5.835 7.030 1.00 93.44 87 ALA A N 1
ATOM 650 C CA . ALA A 1 87 ? -14.182 5.821 8.423 1.00 93.44 87 ALA A CA 1
ATOM 651 C C . ALA A 1 87 ? -14.163 4.433 9.098 1.00 93.44 87 ALA A C 1
ATOM 653 O O . ALA A 1 87 ? -13.207 4.088 9.792 1.00 93.44 87 ALA A O 1
ATOM 654 N N . ASP A 1 88 ? -15.211 3.625 8.920 1.00 94.19 88 ASP A N 1
ATOM 655 C CA . ASP A 1 88 ? -15.290 2.300 9.546 1.00 94.19 88 ASP A CA 1
ATOM 656 C C . ASP A 1 88 ? -14.358 1.269 8.893 1.00 94.19 88 ASP A C 1
ATOM 658 O O . ASP A 1 88 ? -13.865 0.370 9.575 1.00 94.19 88 ASP A O 1
ATOM 662 N N . GLU A 1 89 ? -14.054 1.418 7.605 1.00 94.62 89 GLU A N 1
ATOM 663 C CA . GLU A 1 89 ? -13.077 0.579 6.907 1.00 94.62 89 GLU A CA 1
ATOM 664 C C . GLU A 1 89 ? -11.652 0.943 7.321 1.00 94.62 89 GLU A C 1
ATOM 666 O O . GLU A 1 89 ? -10.843 0.049 7.556 1.00 94.62 89 GLU A O 1
ATOM 671 N N . ILE A 1 90 ? -11.364 2.232 7.538 1.00 94.88 90 ILE A N 1
ATOM 672 C CA . ILE A 1 90 ? -10.070 2.688 8.071 1.00 94.88 90 ILE A CA 1
ATOM 673 C C . ILE A 1 90 ? -9.826 2.115 9.477 1.00 94.88 90 ILE A C 1
ATOM 675 O O . ILE A 1 90 ? -8.717 1.679 9.789 1.00 94.88 90 ILE A O 1
ATOM 679 N N . LYS A 1 91 ? -10.859 2.044 10.328 1.00 92.69 91 LYS A N 1
ATOM 680 C CA . LYS A 1 91 ? -10.742 1.415 11.658 1.00 92.69 91 LYS A CA 1
ATOM 681 C C . LYS A 1 91 ? -10.439 -0.081 11.566 1.00 92.69 91 LYS A C 1
ATOM 683 O O . LYS A 1 91 ? -9.588 -0.564 12.306 1.00 92.69 91 LYS A O 1
ATOM 688 N N . ARG A 1 92 ? -11.098 -0.807 10.656 1.00 92.50 92 ARG A N 1
ATOM 689 C CA . ARG A 1 92 ? -10.814 -2.235 10.416 1.00 92.50 92 ARG A CA 1
ATOM 690 C C . ARG A 1 92 ? -9.405 -2.441 9.870 1.00 92.50 92 ARG A C 1
ATOM 692 O O . ARG A 1 92 ? -8.689 -3.322 10.336 1.00 92.50 92 ARG A O 1
ATOM 699 N N . LEU A 1 93 ? -8.979 -1.583 8.948 1.00 92.75 93 LEU A N 1
ATOM 700 C CA . LEU A 1 93 ? -7.620 -1.584 8.418 1.00 92.75 93 LEU A CA 1
ATOM 701 C C . LEU A 1 93 ? -6.585 -1.385 9.531 1.00 92.75 93 LEU A C 1
ATOM 703 O O . LEU A 1 93 ? -5.560 -2.056 9.539 1.00 92.75 93 LEU A O 1
ATOM 707 N N . ALA A 1 94 ? -6.864 -0.528 10.516 1.00 91.62 94 ALA A N 1
ATOM 708 C CA . ALA A 1 94 ? -5.985 -0.346 11.667 1.00 91.62 94 ALA A CA 1
ATOM 709 C C . ALA A 1 94 ? -5.765 -1.645 12.464 1.00 91.62 94 ALA A C 1
ATOM 711 O O . ALA A 1 94 ? -4.666 -1.857 12.972 1.00 91.62 94 ALA A O 1
ATOM 712 N N . GLU A 1 95 ? -6.783 -2.504 12.574 1.00 89.94 95 GLU A N 1
ATOM 713 C CA . GLU A 1 95 ? -6.671 -3.821 13.215 1.00 89.94 95 GLU A CA 1
ATOM 714 C C . GLU A 1 95 ? -5.846 -4.787 12.357 1.00 89.94 95 GLU A C 1
ATOM 716 O O . GLU A 1 95 ? -4.959 -5.455 12.883 1.00 89.94 95 GLU A O 1
ATOM 721 N N . GLN A 1 96 ? -6.066 -4.796 11.038 1.00 90.94 96 GLN A N 1
ATOM 722 C CA . GLN A 1 96 ? -5.296 -5.617 10.094 1.00 90.94 96 GLN A CA 1
ATOM 723 C C . GLN A 1 96 ? -3.807 -5.249 10.087 1.00 90.94 96 GLN A C 1
ATOM 725 O O . GLN A 1 96 ? -2.952 -6.128 10.152 1.00 90.94 96 GLN A O 1
ATOM 730 N N . VAL A 1 97 ? -3.479 -3.952 10.099 1.00 91.06 97 VAL A N 1
ATOM 731 C CA . VAL A 1 97 ? -2.088 -3.468 10.126 1.00 91.06 97 VAL A CA 1
ATOM 732 C C . VAL A 1 97 ? -1.325 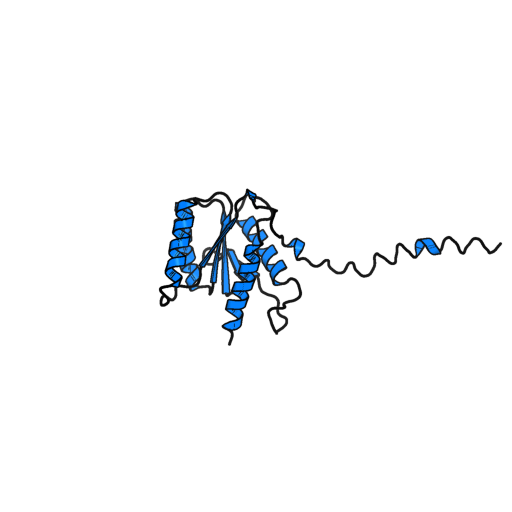-3.996 11.342 1.00 91.06 97 VAL A C 1
ATOM 734 O O . VAL A 1 97 ? -0.155 -4.349 11.210 1.00 91.06 97 VAL A O 1
ATOM 737 N N . ARG A 1 98 ? -1.977 -4.137 12.504 1.00 88.50 98 ARG A N 1
ATOM 738 C CA . ARG A 1 98 ? -1.338 -4.720 13.698 1.00 88.50 98 ARG A CA 1
ATOM 739 C C . ARG A 1 98 ? -0.976 -6.186 13.517 1.00 88.50 98 ARG A C 1
ATOM 741 O O . ARG A 1 98 ? 0.011 -6.640 14.088 1.00 88.50 98 ARG A O 1
ATOM 748 N N . GLU A 1 99 ? -1.770 -6.935 12.761 1.00 88.44 99 GLU A N 1
ATOM 749 C CA . GLU A 1 99 ? -1.429 -8.314 12.417 1.00 88.44 99 GLU A CA 1
ATOM 750 C C . GLU A 1 99 ? -0.282 -8.343 11.401 1.00 88.44 99 GLU A C 1
ATOM 752 O O . GLU A 1 99 ? 0.687 -9.075 11.596 1.00 88.44 99 GLU A O 1
ATOM 757 N N . TYR A 1 100 ? -0.302 -7.459 10.400 1.00 90.44 100 TYR A N 1
ATOM 758 C CA . TYR A 1 100 ? 0.786 -7.336 9.425 1.00 90.44 100 TYR A CA 1
ATOM 759 C C . TYR A 1 100 ? 2.132 -6.994 10.078 1.00 90.44 100 TYR A C 1
ATOM 761 O O . TYR A 1 100 ? 3.155 -7.578 9.722 1.00 90.44 100 TYR A O 1
ATOM 769 N N . GLN A 1 101 ? 2.153 -6.112 11.080 1.00 88.75 101 GLN A N 1
ATOM 770 C CA . GLN A 1 101 ? 3.378 -5.755 11.807 1.00 88.75 101 GLN A CA 1
ATOM 771 C C . GLN A 1 101 ? 4.046 -6.943 12.520 1.00 88.75 101 GLN A C 1
ATOM 773 O O . GLN A 1 101 ? 5.251 -6.894 12.756 1.00 88.75 101 GLN A O 1
ATOM 778 N N . LYS A 1 102 ? 3.296 -8.008 12.844 1.00 86.94 102 LYS A N 1
ATOM 779 C CA . LYS A 1 102 ? 3.841 -9.237 13.450 1.00 86.94 102 LYS A CA 1
ATOM 780 C C . LYS A 1 102 ? 4.485 -10.164 12.417 1.00 86.94 102 LYS A C 1
ATOM 782 O O . LYS A 1 102 ? 5.361 -10.951 12.775 1.00 86.94 102 LYS A O 1
ATOM 787 N N . SER A 1 103 ? 4.034 -10.091 11.166 1.00 86.88 103 SER A N 1
ATOM 788 C CA . SER A 1 103 ? 4.451 -10.983 10.076 1.00 86.88 103 SER A CA 1
ATOM 789 C C . SER A 1 103 ? 5.570 -10.394 9.217 1.00 86.88 103 SER A C 1
ATOM 791 O O . SER A 1 103 ? 6.391 -11.138 8.684 1.00 86.88 103 SER A O 1
ATOM 793 N N . TYR A 1 104 ? 5.637 -9.066 9.107 1.00 88.19 104 TYR A N 1
ATOM 794 C CA . TYR A 1 104 ? 6.562 -8.364 8.217 1.00 88.19 104 TYR A CA 1
ATOM 795 C C . TYR A 1 104 ? 7.525 -7.457 8.985 1.00 88.19 104 TYR A C 1
ATOM 797 O O . TYR A 1 104 ? 7.262 -7.034 10.109 1.00 88.19 104 TYR A O 1
ATOM 805 N N . THR A 1 105 ? 8.663 -7.137 8.365 1.00 87.62 105 THR A N 1
ATOM 806 C CA . THR A 1 105 ? 9.655 -6.209 8.933 1.00 87.62 105 THR A CA 1
ATOM 807 C C . THR A 1 105 ? 9.357 -4.755 8.611 1.00 87.62 105 THR A C 1
ATOM 809 O O . THR A 1 105 ? 9.887 -3.879 9.287 1.00 87.62 105 THR A O 1
ATOM 812 N N . HIS A 1 106 ? 8.552 -4.511 7.574 1.00 90.00 106 HIS A N 1
ATOM 813 C CA . HIS A 1 106 ? 8.005 -3.213 7.189 1.00 90.00 106 HIS A CA 1
ATOM 814 C C . HIS A 1 106 ? 6.607 -3.432 6.613 1.00 90.00 106 HIS A C 1
ATOM 816 O O . HIS A 1 106 ? 6.380 -4.407 5.891 1.00 90.00 106 HIS A O 1
ATOM 822 N N . VAL A 1 107 ? 5.690 -2.513 6.903 1.00 92.00 107 VAL A N 1
ATOM 823 C CA . VAL A 1 107 ? 4.338 -2.519 6.339 1.00 92.00 107 VAL A CA 1
ATOM 824 C C . VAL A 1 107 ? 4.108 -1.222 5.579 1.00 92.00 107 VAL A C 1
ATOM 826 O O . VAL A 1 107 ? 4.419 -0.138 6.072 1.00 92.00 107 VAL A O 1
ATOM 829 N N . VAL A 1 108 ? 3.543 -1.316 4.381 1.00 94.62 108 VAL A N 1
ATOM 830 C CA . VAL A 1 108 ? 3.095 -0.153 3.618 1.00 94.62 108 VAL A CA 1
ATOM 831 C C . VAL A 1 108 ? 1.605 -0.260 3.344 1.00 94.62 108 VAL A C 1
ATOM 833 O O . VAL A 1 108 ? 1.122 -1.281 2.869 1.00 94.62 108 VAL A O 1
ATOM 836 N N . VAL A 1 109 ? 0.879 0.814 3.622 1.00 95.44 109 VAL A N 1
ATOM 837 C CA . VAL A 1 109 ? -0.554 0.932 3.371 1.00 95.44 109 VAL A CA 1
ATOM 838 C C . VAL A 1 109 ? -0.763 2.021 2.330 1.00 95.44 109 VAL A C 1
ATOM 840 O O . VAL A 1 109 ? -0.362 3.168 2.542 1.00 95.44 109 VAL A O 1
ATOM 843 N N . ILE A 1 110 ? -1.390 1.681 1.208 1.00 95.50 110 ILE A N 1
ATOM 844 C CA . ILE A 1 110 ? -1.663 2.616 0.118 1.00 95.50 110 ILE A CA 1
ATOM 845 C C . ILE A 1 110 ? -3.168 2.808 -0.029 1.00 95.50 110 ILE A C 1
ATOM 847 O O . ILE A 1 110 ? -3.899 1.860 -0.289 1.00 95.50 110 ILE A O 1
ATOM 851 N N . ALA A 1 111 ? -3.625 4.050 0.105 1.00 95.25 111 ALA A N 1
ATOM 852 C CA . ALA A 1 111 ? -5.025 4.414 -0.054 1.00 95.25 111 ALA A CA 1
ATOM 853 C C . ALA A 1 111 ? -5.281 5.106 -1.400 1.00 95.25 111 ALA A C 1
ATOM 855 O O . 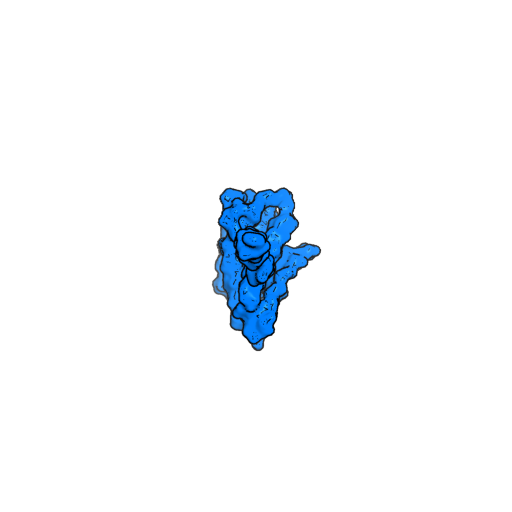ALA A 1 111 ? -4.780 6.210 -1.664 1.00 95.25 111 ALA A O 1
ATOM 856 N N . CYS A 1 112 ? -6.121 4.485 -2.219 1.00 93.88 112 CYS A N 1
ATOM 857 C CA . CYS A 1 112 ? -6.577 4.929 -3.534 1.00 93.88 112 CYS A CA 1
ATOM 858 C C . CYS A 1 112 ? -8.036 5.426 -3.474 1.00 93.88 112 CYS A C 1
ATOM 860 O O . CYS A 1 112 ? -8.762 5.132 -2.532 1.00 93.88 112 CYS A O 1
ATOM 862 N N . GLY A 1 113 ? -8.473 6.216 -4.453 1.00 90.62 113 GLY A N 1
ATOM 863 C CA . GLY A 1 113 ? -9.860 6.670 -4.573 1.00 90.62 113 GLY A CA 1
ATOM 864 C C . GLY A 1 113 ? -10.222 7.783 -3.595 1.00 90.62 113 GLY A C 1
ATOM 865 O O . GLY A 1 113 ? -9.374 8.617 -3.268 1.00 90.62 113 GLY A O 1
ATOM 866 N N . SER A 1 114 ? -11.468 7.811 -3.139 1.00 91.62 114 SER A N 1
ATOM 867 C CA . SER A 1 114 ? -12.019 8.726 -2.135 1.00 91.62 114 SER A CA 1
ATOM 868 C C . SER A 1 114 ? -11.766 8.198 -0.720 1.00 91.62 114 SER A C 1
ATOM 870 O O . SER A 1 114 ? -12.030 7.042 -0.449 1.00 91.62 114 SER A O 1
ATOM 872 N N . ILE A 1 115 ? -11.254 9.009 0.206 1.00 93.88 115 ILE A N 1
ATOM 873 C CA . ILE A 1 115 ? -10.934 8.538 1.567 1.00 93.88 115 ILE A CA 1
ATOM 874 C C . ILE A 1 115 ? -11.437 9.559 2.575 1.00 93.88 115 ILE A C 1
ATOM 876 O O . ILE A 1 115 ? -11.402 10.758 2.299 1.00 93.88 115 ILE A O 1
ATOM 880 N N . ASP A 1 116 ? -11.881 9.082 3.734 1.00 95.06 116 ASP A N 1
ATOM 881 C CA . ASP A 1 116 ? -12.096 9.928 4.907 1.00 95.06 116 ASP A CA 1
ATOM 882 C C . ASP A 1 116 ? -10.741 10.457 5.418 1.00 95.06 116 ASP A C 1
ATOM 884 O O . ASP A 1 116 ? -10.013 9.766 6.135 1.00 95.06 116 ASP A O 1
ATOM 888 N N . ASP A 1 117 ? -10.366 11.655 4.958 1.00 92.50 117 ASP A N 1
ATOM 889 C CA . ASP A 1 117 ? -9.049 12.252 5.205 1.00 92.50 117 ASP A CA 1
ATOM 890 C C . ASP A 1 117 ? -8.788 12.477 6.711 1.00 92.50 117 ASP A C 1
ATOM 892 O O . ASP A 1 117 ? -7.660 12.267 7.158 1.00 92.50 117 ASP A O 1
ATOM 896 N N . ASP A 1 118 ? -9.814 12.819 7.501 1.00 94.94 118 ASP A N 1
ATOM 897 C CA . ASP A 1 118 ? -9.681 13.081 8.942 1.00 94.94 118 ASP A CA 1
ATOM 898 C C . ASP A 1 118 ? -9.317 11.796 9.702 1.00 94.94 118 ASP A C 1
ATOM 900 O O . ASP A 1 118 ? -8.374 11.756 10.501 1.00 94.94 118 ASP A O 1
ATOM 904 N N . VAL A 1 119 ? -10.053 10.710 9.441 1.00 94.88 119 VAL A N 1
ATOM 905 C CA . VAL A 1 119 ? -9.802 9.416 10.091 1.00 94.88 119 VAL A CA 1
ATOM 906 C C . VAL A 1 119 ? -8.498 8.796 9.581 1.00 94.88 119 VAL A C 1
ATOM 908 O O . VAL A 1 119 ? -7.774 8.155 10.349 1.00 94.88 119 VAL A O 1
ATOM 911 N N . TRP A 1 120 ? -8.158 9.013 8.309 1.00 95.19 120 TRP A N 1
ATOM 912 C CA . TRP A 1 120 ? -6.883 8.590 7.737 1.00 95.19 120 TRP A CA 1
ATOM 913 C C . TRP A 1 120 ? -5.689 9.303 8.382 1.00 95.19 120 TRP A C 1
ATOM 915 O O . TRP A 1 120 ? -4.737 8.640 8.795 1.00 95.19 120 TRP A O 1
ATOM 925 N N . GLU A 1 121 ? -5.734 10.628 8.533 1.00 94.38 121 GLU A N 1
ATOM 926 C CA . GLU A 1 121 ? -4.667 11.397 9.187 1.00 94.38 121 GLU A CA 1
ATOM 927 C C . GLU A 1 121 ? -4.492 10.964 10.650 1.00 94.38 121 GLU A C 1
ATOM 929 O O . GLU A 1 121 ? -3.369 10.746 11.115 1.00 94.38 121 GLU A O 1
ATOM 934 N N . GLN A 1 122 ? -5.597 10.729 11.364 1.00 92.81 122 GLN A N 1
ATOM 935 C CA . GLN A 1 122 ? -5.547 10.211 12.731 1.00 92.81 122 GLN A CA 1
ATOM 936 C C . GLN A 1 122 ? -4.875 8.830 12.810 1.00 92.81 122 GLN A C 1
ATOM 938 O O . GLN A 1 122 ? -4.107 8.560 13.744 1.00 92.81 122 GLN A O 1
ATOM 943 N N . LEU A 1 123 ? -5.130 7.954 11.832 1.00 92.75 123 LEU A N 1
ATOM 944 C CA . LEU A 1 123 ? -4.458 6.661 11.729 1.00 92.75 123 LEU A CA 1
ATOM 945 C C . LEU A 1 123 ? -2.947 6.839 11.530 1.00 92.75 123 LEU A C 1
ATOM 947 O O . LEU A 1 123 ? -2.162 6.198 12.228 1.00 92.75 123 LEU A O 1
ATOM 951 N N . GLN A 1 124 ? -2.532 7.740 10.635 1.00 92.31 124 GLN A N 1
ATOM 952 C CA . GLN A 1 124 ? -1.116 8.018 10.377 1.00 92.31 124 GLN A CA 1
ATOM 953 C C . GLN A 1 124 ? -0.391 8.504 11.638 1.00 92.31 124 GLN A C 1
ATOM 955 O O . GLN A 1 124 ? 0.661 7.960 11.979 1.00 92.31 124 GLN A O 1
ATOM 960 N N . ILE A 1 125 ? -0.972 9.469 12.359 1.00 88.94 125 ILE A N 1
ATOM 961 C CA . ILE A 1 125 ? -0.417 10.001 13.616 1.00 88.94 125 ILE A CA 1
ATOM 962 C C . ILE A 1 125 ? -0.240 8.875 14.641 1.00 88.94 125 ILE A C 1
ATOM 964 O O . ILE A 1 125 ? 0.828 8.731 15.234 1.00 88.94 125 ILE A O 1
ATOM 968 N N . THR A 1 126 ? -1.250 8.009 14.777 1.00 87.12 126 THR A N 1
ATOM 969 C CA . THR A 1 126 ? -1.228 6.880 15.722 1.00 87.12 126 THR A CA 1
ATOM 970 C C . THR A 1 126 ? -0.014 5.966 15.519 1.00 87.12 126 THR A C 1
ATOM 972 O O . THR A 1 126 ? 0.553 5.482 16.497 1.00 87.12 126 THR A O 1
ATOM 975 N N . TYR A 1 127 ? 0.398 5.723 14.272 1.00 85.50 127 TYR A N 1
ATOM 976 C CA . TYR A 1 127 ? 1.544 4.865 13.943 1.00 85.50 127 TYR A CA 1
ATOM 977 C C . TYR A 1 127 ? 2.886 5.615 13.883 1.00 85.50 127 TYR A C 1
ATOM 979 O O . TYR A 1 127 ? 3.937 5.014 14.119 1.00 85.50 127 TYR A O 1
ATOM 987 N N . GLN A 1 128 ? 2.877 6.925 13.618 1.00 80.31 128 GLN A N 1
ATOM 988 C CA . GLN A 1 128 ? 4.071 7.766 13.758 1.00 80.31 128 GLN A CA 1
ATOM 989 C C . GLN A 1 128 ? 4.508 7.866 15.225 1.00 80.31 128 GLN A C 1
ATOM 991 O O . GLN A 1 128 ? 5.690 7.703 15.522 1.00 80.31 128 GLN A O 1
ATOM 996 N N . ASP A 1 129 ? 3.560 8.030 16.149 1.00 67.00 129 ASP A N 1
ATOM 997 C CA . ASP A 1 129 ? 3.844 8.118 17.587 1.00 67.00 129 ASP A CA 1
ATOM 998 C C . ASP A 1 129 ? 4.378 6.793 18.171 1.00 67.00 129 ASP A C 1
ATOM 1000 O O . ASP A 1 129 ? 5.130 6.785 19.151 1.00 67.00 129 ASP A O 1
ATOM 1004 N N . GLN A 1 130 ? 4.058 5.656 17.543 1.00 65.56 130 GLN A N 1
ATOM 1005 C CA . GLN A 1 130 ? 4.536 4.331 17.960 1.00 65.56 130 GLN A CA 1
ATOM 1006 C C . GLN A 1 130 ? 6.030 4.098 17.684 1.00 65.56 130 GLN A C 1
ATOM 1008 O O . GLN A 1 130 ? 6.659 3.337 18.423 1.00 65.56 130 GLN A O 1
ATOM 1013 N N . HIS A 1 131 ? 6.637 4.794 16.710 1.00 54.47 131 HIS A N 1
ATOM 1014 C CA . HIS A 1 131 ? 8.079 4.684 16.422 1.00 54.47 131 HIS A CA 1
ATOM 1015 C C . HIS A 1 131 ? 8.974 5.091 17.614 1.00 54.47 131 HIS A C 1
ATOM 1017 O O . HIS A 1 131 ? 10.156 4.749 17.642 1.00 54.47 131 HIS A O 1
ATOM 1023 N N . GLY A 1 132 ? 8.432 5.799 18.615 1.00 47.78 132 GLY A N 1
ATOM 1024 C CA . GLY A 1 132 ? 9.151 6.216 19.824 1.00 47.78 132 GLY A CA 1
ATOM 1025 C C . GLY A 1 132 ? 9.063 5.255 21.020 1.00 47.78 132 GLY A C 1
ATOM 1026 O O . GLY A 1 132 ? 9.821 5.415 21.977 1.00 47.78 132 GLY A O 1
ATOM 1027 N N . MET A 1 133 ? 8.175 4.254 20.997 1.00 50.06 133 MET A N 1
ATOM 1028 C CA . MET A 1 133 ? 7.956 3.306 22.106 1.00 50.06 133 MET A CA 1
ATOM 1029 C C . MET A 1 133 ? 8.506 1.919 21.738 1.00 50.06 133 MET A C 1
ATOM 1031 O O . MET A 1 133 ? 7.783 0.942 21.575 1.00 50.06 133 MET A O 1
ATOM 1035 N N . ASN A 1 134 ? 9.824 1.863 21.552 1.00 48.03 134 ASN A N 1
ATOM 1036 C CA . ASN A 1 134 ? 10.558 0.799 20.859 1.00 48.03 134 ASN A CA 1
ATOM 1037 C C . ASN A 1 134 ? 10.756 -0.512 21.663 1.00 48.03 134 ASN A C 1
ATOM 1039 O O . ASN A 1 134 ? 11.881 -0.986 21.784 1.00 48.03 134 ASN A O 1
ATOM 1043 N N . ASN A 1 135 ? 9.699 -1.084 22.254 1.00 50.47 135 ASN A N 1
ATOM 1044 C CA . ASN A 1 135 ? 9.785 -2.363 22.986 1.00 50.47 135 ASN A CA 1
ATOM 1045 C C . ASN A 1 135 ? 8.642 -3.363 22.703 1.00 50.47 135 ASN A C 1
ATOM 1047 O O . ASN A 1 135 ? 8.640 -4.434 23.311 1.00 50.47 135 ASN A O 1
ATOM 1051 N N . ASP A 1 136 ? 7.684 -3.061 21.820 1.00 59.53 136 ASP A N 1
ATOM 1052 C CA . ASP A 1 136 ? 6.625 -4.013 21.455 1.00 59.53 136 ASP A CA 1
ATOM 1053 C C . ASP A 1 136 ? 7.029 -4.798 20.186 1.00 59.53 136 ASP A C 1
ATOM 1055 O O . ASP A 1 136 ? 7.377 -4.179 19.177 1.00 59.53 136 ASP A O 1
ATOM 1059 N N . PRO A 1 137 ? 7.005 -6.146 20.186 1.00 51.44 137 PRO A N 1
ATOM 1060 C CA . PRO A 1 137 ? 7.161 -6.954 18.971 1.00 51.44 137 PRO A CA 1
ATOM 1061 C C . PRO A 1 137 ? 6.128 -6.659 17.861 1.00 51.44 137 PRO A C 1
ATOM 1063 O O . PRO A 1 137 ? 6.276 -7.191 16.766 1.00 51.44 137 PRO A O 1
ATOM 1066 N N . GLY A 1 138 ? 5.118 -5.812 18.109 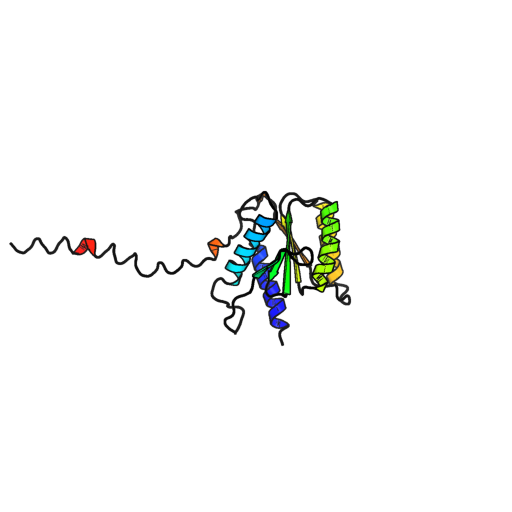1.00 61.12 138 GLY A N 1
ATOM 1067 C CA . GLY A 1 138 ? 4.226 -5.226 17.100 1.00 61.12 138 GLY A CA 1
ATOM 1068 C C . GLY A 1 138 ? 4.624 -3.838 16.563 1.00 61.12 138 GLY A C 1
ATOM 1069 O O . GLY A 1 138 ? 3.833 -3.242 15.845 1.00 61.12 138 GLY A O 1
ATOM 1070 N N . SER A 1 139 ? 5.804 -3.292 16.880 1.00 70.25 139 SER A N 1
ATOM 1071 C CA . SER A 1 139 ? 6.204 -1.918 16.500 1.00 70.25 139 SER A CA 1
ATOM 1072 C C . SER A 1 139 ? 6.938 -1.802 15.155 1.00 70.25 139 SER A C 1
ATOM 1074 O O . SER A 1 139 ? 7.687 -0.847 14.940 1.00 70.25 139 SER A O 1
ATOM 1076 N N . THR A 1 140 ? 6.757 -2.763 14.244 1.00 83.62 140 THR A N 1
ATOM 1077 C CA . THR A 1 140 ? 7.321 -2.690 12.886 1.00 83.62 140 THR A CA 1
ATOM 1078 C C . THR A 1 140 ? 6.930 -1.366 12.209 1.00 83.62 140 THR A C 1
ATOM 1080 O O . THR A 1 140 ? 5.758 -0.981 12.283 1.00 83.62 140 THR A O 1
ATOM 1083 N N . PRO A 1 141 ? 7.860 -0.674 11.519 1.00 87.50 141 PRO A N 1
ATOM 1084 C CA . PRO A 1 141 ? 7.551 0.556 10.806 1.00 87.50 141 PRO A CA 1
ATOM 1085 C C . PRO A 1 141 ? 6.385 0.410 9.825 1.00 87.50 141 PRO A C 1
ATOM 1087 O O . PRO A 1 141 ? 6.380 -0.494 8.986 1.00 87.50 141 PRO A O 1
ATOM 1090 N N . VAL A 1 142 ? 5.430 1.341 9.906 1.00 90.88 142 VAL A N 1
ATOM 1091 C CA . VAL A 1 142 ? 4.301 1.438 8.973 1.00 90.88 142 VAL A CA 1
ATOM 1092 C C . VAL A 1 142 ? 4.393 2.734 8.182 1.00 90.88 142 VAL A C 1
ATOM 1094 O O . VAL A 1 142 ? 4.461 3.821 8.759 1.00 90.88 142 VAL A O 1
ATOM 1097 N N . MET A 1 143 ? 4.367 2.623 6.857 1.00 91.75 143 MET A N 1
ATOM 1098 C CA . MET A 1 143 ? 4.291 3.760 5.948 1.00 91.75 143 MET A CA 1
ATOM 1099 C C . MET A 1 143 ? 2.893 3.864 5.348 1.00 91.75 143 MET A C 1
ATOM 1101 O O . MET A 1 143 ? 2.348 2.888 4.844 1.00 91.75 143 MET A O 1
ATOM 1105 N N . PHE A 1 144 ? 2.341 5.071 5.340 1.00 93.44 144 PHE A N 1
ATOM 1106 C CA . PHE A 1 144 ? 1.036 5.356 4.755 1.00 93.44 144 PHE A CA 1
ATOM 1107 C C . PHE A 1 144 ? 1.200 6.242 3.526 1.00 93.44 144 PHE A C 1
ATOM 1109 O O . PHE A 1 144 ? 1.764 7.334 3.611 1.00 93.44 144 PHE A O 1
ATOM 1116 N N . LEU A 1 145 ? 0.679 5.789 2.391 1.00 93.56 145 LEU A N 1
ATOM 1117 C CA . LEU A 1 145 ? 0.714 6.501 1.123 1.00 93.56 145 LEU A CA 1
ATOM 1118 C C . LEU A 1 145 ? -0.705 6.790 0.647 1.00 93.56 145 LEU A C 1
ATOM 1120 O O . LEU A 1 145 ? -1.591 5.946 0.721 1.00 93.56 145 LEU A O 1
ATOM 1124 N N . ARG A 1 146 ? -0.910 7.990 0.106 1.00 93.50 146 ARG A N 1
ATOM 1125 C CA . ARG A 1 146 ? -2.185 8.406 -0.478 1.00 93.50 146 ARG A CA 1
ATOM 1126 C C . ARG A 1 146 ? -2.027 8.634 -1.975 1.00 93.50 146 ARG A C 1
ATOM 1128 O O . ARG A 1 146 ? -1.100 9.326 -2.401 1.00 93.50 146 ARG A O 1
ATOM 1135 N N . ARG A 1 147 ? -2.929 8.070 -2.778 1.00 92.06 147 ARG A N 1
ATOM 1136 C CA . ARG A 1 147 ? -2.992 8.253 -4.233 1.00 92.06 147 ARG A CA 1
ATOM 1137 C C . ARG A 1 147 ? -4.380 8.753 -4.611 1.00 92.06 147 ARG A C 1
ATOM 1139 O O . ARG A 1 147 ? -5.338 7.987 -4.666 1.00 92.06 147 ARG A O 1
ATOM 1146 N N . ARG A 1 148 ? -4.486 10.065 -4.829 1.00 88.88 148 ARG A N 1
ATOM 1147 C CA . ARG A 1 148 ? -5.735 10.715 -5.251 1.00 88.88 148 ARG A CA 1
ATOM 1148 C C . ARG A 1 148 ? -5.987 10.425 -6.724 1.00 88.88 148 ARG A C 1
ATOM 1150 O O . ARG A 1 148 ? -5.043 10.449 -7.506 1.00 88.88 148 ARG A O 1
ATOM 1157 N N . GLU A 1 149 ? -7.241 10.247 -7.109 1.00 88.00 149 GLU A N 1
ATOM 1158 C CA . GLU A 1 149 ? -7.619 9.927 -8.493 1.00 88.00 149 GLU A CA 1
ATOM 1159 C C . GLU A 1 149 ? -7.057 10.913 -9.531 1.00 88.00 149 GLU A C 1
ATOM 1161 O O . GLU A 1 149 ? -6.565 10.509 -10.578 1.00 88.00 149 GLU A O 1
ATOM 1166 N N . VAL A 1 150 ? -6.973 12.203 -9.189 1.00 88.31 150 VAL A N 1
ATOM 1167 C CA . VAL A 1 150 ? -6.353 13.247 -10.034 1.00 88.31 150 VAL A CA 1
ATOM 1168 C C . VAL A 1 150 ? -4.875 12.994 -10.381 1.00 88.31 150 VAL A C 1
ATOM 1170 O O . VAL A 1 150 ? -4.322 13.672 -11.242 1.00 88.31 150 VAL A O 1
ATOM 1173 N N . SER A 1 151 ? -4.212 12.064 -9.688 1.00 85.38 151 SER A N 1
ATOM 1174 C CA . SER A 1 151 ? -2.809 11.691 -9.910 1.00 85.38 151 SER A CA 1
ATOM 1175 C C . SER A 1 151 ? -2.633 10.413 -10.740 1.00 85.38 151 SER A C 1
ATOM 1177 O O . SER A 1 151 ? -1.497 10.044 -11.044 1.00 85.38 151 SER A O 1
ATOM 1179 N N . TYR A 1 152 ? -3.721 9.735 -11.109 1.00 89.88 152 TYR A N 1
ATOM 1180 C CA . TYR A 1 152 ? -3.652 8.480 -11.859 1.00 89.88 152 TYR A CA 1
ATOM 1181 C C . TYR A 1 152 ? -3.163 8.717 -13.285 1.00 89.88 152 TYR A C 1
ATOM 1183 O O . TYR A 1 152 ? -3.438 9.757 -13.883 1.00 89.88 152 TYR A O 1
ATOM 1191 N N . GLY A 1 153 ? -2.358 7.783 -13.790 1.00 86.56 153 GLY A N 1
ATOM 1192 C CA . GLY A 1 153 ? -1.703 7.864 -15.097 1.00 86.56 153 GLY A CA 1
ATOM 1193 C C . GLY A 1 153 ? -0.565 8.889 -15.202 1.00 86.56 153 GLY A C 1
ATOM 1194 O O . GLY A 1 153 ? 0.088 8.959 -16.238 1.00 86.56 153 GLY A O 1
ATOM 1195 N N . ASN A 1 154 ? -0.303 9.679 -14.153 1.00 85.44 154 ASN A N 1
ATOM 1196 C CA . ASN A 1 154 ? 0.790 10.663 -14.131 1.00 85.44 154 ASN A CA 1
ATOM 1197 C C . ASN A 1 154 ? 2.098 10.108 -13.539 1.00 85.44 154 ASN A C 1
ATOM 1199 O O . ASN A 1 154 ? 3.133 10.774 -13.604 1.00 85.44 154 ASN A O 1
ATOM 1203 N N . GLY A 1 155 ? 2.038 8.938 -12.904 1.00 81.25 155 GLY A N 1
ATOM 1204 C CA . GLY A 1 155 ? 3.184 8.231 -12.349 1.00 81.25 155 GLY A CA 1
ATOM 1205 C C . GLY A 1 155 ? 3.859 7.334 -13.379 1.00 81.25 155 GLY A C 1
ATOM 1206 O O . GLY A 1 155 ? 3.468 7.277 -14.544 1.00 81.25 155 GLY A O 1
ATOM 1207 N N . LYS A 1 156 ? 4.889 6.618 -12.931 1.00 82.88 156 LYS A N 1
ATOM 1208 C CA . LYS A 1 156 ? 5.527 5.594 -13.762 1.00 82.88 156 LYS A CA 1
ATOM 1209 C C . LYS A 1 156 ? 4.730 4.295 -13.711 1.00 82.88 156 LYS A C 1
ATOM 1211 O O . LYS A 1 156 ? 4.229 3.919 -12.654 1.00 82.88 156 LYS A O 1
ATOM 1216 N N . SER A 1 157 ? 4.691 3.599 -14.835 1.00 84.06 157 SER A N 1
ATOM 1217 C CA . SER A 1 157 ? 4.045 2.303 -15.037 1.00 84.06 157 SER A CA 1
ATOM 1218 C C . SER A 1 157 ? 5.084 1.196 -15.226 1.00 84.06 157 SER A C 1
ATOM 1220 O O . SER A 1 157 ? 6.260 1.472 -15.465 1.00 84.06 157 SER A O 1
ATOM 1222 N N . ALA A 1 158 ? 4.665 -0.069 -15.158 1.00 80.25 158 ALA A N 1
ATOM 1223 C CA . ALA A 1 158 ? 5.551 -1.204 -15.433 1.00 80.25 158 ALA A CA 1
ATOM 1224 C C . ALA A 1 158 ? 6.203 -1.120 -16.831 1.00 80.25 158 ALA A C 1
ATOM 1226 O O . ALA A 1 158 ? 7.377 -1.455 -17.001 1.00 80.25 158 ALA A O 1
ATOM 1227 N N . ALA A 1 159 ? 5.469 -0.601 -17.823 1.00 78.75 159 ALA A N 1
ATOM 1228 C CA . ALA A 1 159 ? 5.937 -0.449 -19.200 1.00 78.75 159 ALA A CA 1
ATOM 1229 C C . ALA A 1 159 ? 7.150 0.492 -19.336 1.00 78.75 159 ALA A C 1
ATOM 1231 O O . ALA A 1 159 ? 7.953 0.317 -20.248 1.00 78.75 159 ALA A O 1
ATOM 1232 N N . ASP A 1 160 ? 7.336 1.441 -18.411 1.00 80.44 160 ASP A N 1
ATOM 1233 C CA . ASP A 1 160 ? 8.494 2.349 -18.408 1.00 80.44 160 ASP A CA 1
ATOM 1234 C C . ASP A 1 160 ? 9.807 1.646 -18.017 1.00 80.44 160 ASP A C 1
ATOM 1236 O O . ASP A 1 160 ? 10.899 2.176 -18.237 1.00 80.44 160 ASP A O 1
ATOM 1240 N N . TYR A 1 161 ? 9.700 0.459 -17.414 1.00 77.44 161 TYR A N 1
ATOM 1241 C CA . TYR A 1 161 ? 10.812 -0.322 -16.870 1.00 77.44 161 TYR A CA 1
ATOM 1242 C C . TYR A 1 161 ? 11.073 -1.618 -17.632 1.00 77.44 161 TYR A C 1
ATOM 1244 O O . TYR A 1 161 ? 12.139 -2.220 -17.479 1.00 77.44 161 TYR A O 1
ATOM 1252 N N . GLN A 1 162 ? 10.139 -2.027 -18.488 1.00 67.06 162 GLN A N 1
ATOM 1253 C CA . GLN A 1 162 ? 10.380 -3.068 -19.471 1.00 67.06 162 GLN A CA 1
ATOM 1254 C C . GLN A 1 162 ? 11.470 -2.567 -20.423 1.00 67.06 162 GLN A C 1
ATOM 1256 O O . GLN A 1 162 ? 11.241 -1.704 -21.271 1.00 67.06 162 GLN A O 1
ATOM 1261 N N . GLN A 1 163 ? 12.693 -3.091 -20.274 1.00 55.69 163 GLN A N 1
ATOM 1262 C CA . GLN A 1 163 ? 13.708 -2.915 -21.306 1.00 55.69 163 GLN A CA 1
ATOM 1263 C C . GLN A 1 163 ? 13.094 -3.366 -22.634 1.00 55.69 163 GLN A C 1
ATOM 1265 O O . GLN A 1 163 ? 12.472 -4.434 -22.665 1.00 55.69 163 GLN A O 1
ATOM 1270 N N . PRO A 1 164 ? 13.268 -2.615 -23.737 1.00 43.72 164 PRO A N 1
ATOM 1271 C CA . PRO A 1 164 ? 12.986 -3.183 -25.038 1.00 43.72 164 PRO A CA 1
ATOM 1272 C C . PRO A 1 164 ? 13.810 -4.466 -25.129 1.00 43.72 164 PRO A C 1
ATOM 1274 O O . PRO A 1 164 ? 15.040 -4.418 -25.060 1.00 43.72 164 PRO A O 1
ATOM 1277 N N . ALA A 1 165 ? 13.130 -5.613 -25.222 1.00 41.88 165 ALA A N 1
ATOM 1278 C CA . ALA A 1 165 ? 13.762 -6.831 -25.694 1.00 41.88 165 ALA A CA 1
ATOM 1279 C C . ALA A 1 165 ? 14.509 -6.439 -26.966 1.00 41.88 165 ALA A C 1
ATOM 1281 O O . ALA A 1 165 ? 13.900 -5.822 -27.837 1.00 41.88 165 ALA A O 1
ATOM 1282 N N . ASP A 1 166 ? 15.815 -6.693 -27.005 1.00 43.22 166 ASP A N 1
ATOM 1283 C CA . ASP A 1 166 ? 16.734 -6.303 -28.070 1.00 43.22 166 ASP A CA 1
ATOM 1284 C C . ASP A 1 166 ? 16.078 -6.216 -29.461 1.00 43.22 166 ASP A C 1
ATOM 1286 O O . ASP A 1 166 ? 16.096 -7.151 -30.254 1.00 43.22 166 ASP A O 1
ATOM 1290 N N . THR A 1 167 ? 15.570 -5.038 -29.819 1.00 40.91 167 THR A N 1
ATOM 1291 C CA . THR A 1 167 ? 15.416 -4.621 -31.214 1.00 40.91 167 THR A CA 1
ATOM 1292 C C . THR A 1 167 ? 16.558 -3.685 -31.567 1.00 40.91 167 THR A C 1
ATOM 1294 O O . THR A 1 167 ? 16.369 -2.637 -32.175 1.00 40.91 167 THR A O 1
ATOM 1297 N N . THR A 1 168 ? 17.774 -4.072 -31.184 1.00 44.81 168 THR A N 1
ATOM 1298 C CA . THR A 1 168 ? 19.008 -3.454 -31.672 1.00 44.81 168 THR A CA 1
ATOM 1299 C C . THR A 1 168 ? 19.882 -4.550 -32.267 1.00 44.81 168 THR A C 1
ATOM 1301 O O . THR A 1 168 ? 20.915 -4.918 -31.725 1.00 44.81 168 THR A O 1
ATOM 1304 N N . GLY A 1 169 ? 19.426 -5.111 -33.388 1.00 44.91 169 GLY A N 1
ATOM 1305 C CA . GLY A 1 169 ? 20.169 -6.154 -34.095 1.00 44.91 169 GLY A CA 1
ATOM 1306 C C . GLY A 1 169 ? 19.813 -6.337 -35.566 1.00 44.91 169 GLY A C 1
ATOM 1307 O O . GLY A 1 169 ? 20.719 -6.580 -36.351 1.00 44.91 169 GLY A O 1
ATOM 1308 N N . GLU A 1 170 ? 18.547 -6.180 -35.980 1.00 41.56 170 GLU A N 1
ATOM 1309 C CA . GLU A 1 170 ? 18.157 -6.628 -37.336 1.00 41.56 170 GLU A CA 1
ATOM 1310 C C . GLU A 1 170 ? 17.227 -5.700 -38.140 1.00 41.56 170 GLU A C 1
ATOM 1312 O O . GLU A 1 170 ? 16.768 -6.092 -39.203 1.00 41.56 170 GLU A O 1
ATOM 1317 N N . SER A 1 171 ? 16.983 -4.444 -37.735 1.00 46.25 171 SER A N 1
ATOM 1318 C CA . SER A 1 171 ? 16.093 -3.549 -38.518 1.00 46.25 171 SER A CA 1
ATOM 1319 C C . SER A 1 171 ? 16.802 -2.413 -39.282 1.00 46.25 171 SER A C 1
ATOM 1321 O O . SER A 1 171 ? 16.278 -1.895 -40.266 1.00 46.25 171 SER A O 1
ATOM 1323 N N . LEU A 1 172 ? 18.044 -2.049 -38.927 1.00 41.16 172 LEU A N 1
ATOM 1324 C CA . LEU A 1 172 ? 18.759 -0.945 -39.602 1.00 41.16 172 LEU A CA 1
ATOM 1325 C C . LEU A 1 172 ? 19.626 -1.362 -40.805 1.00 41.16 172 LEU A C 1
ATOM 1327 O O . LEU A 1 172 ? 20.010 -0.503 -41.602 1.00 41.16 172 LEU A O 1
ATOM 1331 N N . LEU A 1 173 ? 19.903 -2.657 -40.994 1.00 45.00 173 LEU A N 1
ATOM 1332 C CA . LEU A 1 173 ? 20.678 -3.140 -42.148 1.00 45.00 173 LEU A CA 1
ATOM 1333 C C . LEU A 1 173 ? 19.811 -3.576 -43.340 1.00 45.00 173 LEU A C 1
ATOM 1335 O O . LEU A 1 173 ? 20.290 -3.532 -44.474 1.00 45.00 173 LEU A O 1
ATOM 1339 N N . GLU A 1 174 ? 18.524 -3.884 -43.156 1.00 43.78 174 GLU A N 1
ATOM 1340 C CA . GLU A 1 174 ? 17.665 -4.261 -44.292 1.00 43.78 174 GLU A CA 1
ATOM 1341 C C . GLU A 1 174 ? 17.182 -3.065 -45.135 1.00 43.78 174 GLU A C 1
ATOM 1343 O O . GLU A 1 174 ? 16.976 -3.207 -46.345 1.00 43.78 174 GLU A O 1
ATOM 1348 N N . MET A 1 175 ? 17.099 -1.849 -44.574 1.00 41.84 175 MET A N 1
ATOM 1349 C CA . MET A 1 175 ? 16.733 -0.661 -45.367 1.00 41.84 175 MET A CA 1
ATOM 1350 C C . MET A 1 175 ? 17.879 -0.078 -46.208 1.00 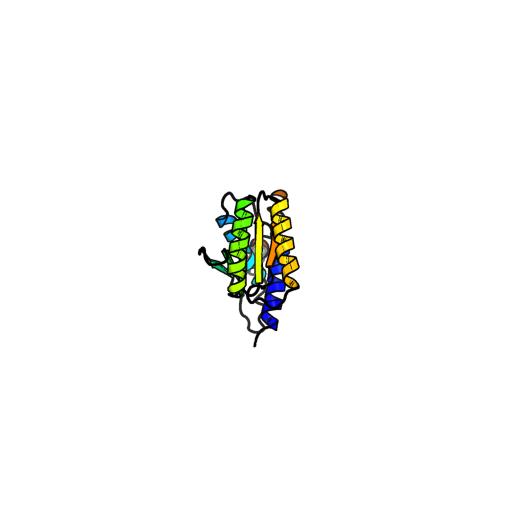41.84 175 MET A C 1
ATOM 1352 O O . MET A 1 175 ? 17.618 0.721 -47.108 1.00 41.84 175 MET A O 1
ATOM 1356 N N . THR A 1 176 ? 19.138 -0.477 -45.995 1.00 39.59 176 THR A N 1
ATOM 1357 C CA . THR A 1 176 ? 20.275 0.058 -46.775 1.00 39.59 176 THR A CA 1
ATOM 1358 C C . THR A 1 176 ? 20.751 -0.868 -47.899 1.00 39.59 176 THR A C 1
ATOM 1360 O O . THR A 1 176 ? 21.293 -0.385 -48.897 1.00 39.59 176 THR A O 1
ATOM 1363 N N . VAL A 1 177 ? 20.473 -2.176 -47.837 1.00 41.31 177 VAL A N 1
ATOM 1364 C CA . VAL A 1 177 ? 20.936 -3.131 -48.867 1.00 41.31 177 VAL A CA 1
ATOM 1365 C C . VAL A 1 177 ? 20.072 -3.112 -50.141 1.00 41.31 177 VAL A C 1
ATOM 1367 O O . VAL A 1 177 ? 20.583 -3.347 -51.240 1.00 41.31 177 VAL A O 1
ATOM 1370 N N . SER A 1 178 ? 18.798 -2.722 -50.065 1.00 44.78 178 SER A N 1
ATOM 1371 C CA . SER A 1 178 ? 17.920 -2.662 -51.248 1.00 44.78 178 SER A CA 1
ATOM 1372 C C . SER A 1 178 ? 18.129 -1.417 -52.133 1.00 44.78 178 SER A C 1
ATOM 1374 O O . SER A 1 178 ? 17.759 -1.428 -53.312 1.00 44.78 178 SER A O 1
ATOM 1376 N N . ALA A 1 179 ? 18.803 -0.371 -51.636 1.00 43.28 179 ALA A N 1
ATOM 1377 C CA . ALA A 1 179 ? 19.080 0.845 -52.410 1.00 43.28 179 ALA A CA 1
ATOM 1378 C C . ALA A 1 179 ? 20.355 0.758 -53.276 1.00 43.28 179 ALA A C 1
ATOM 1380 O O . ALA A 1 179 ? 20.446 1.421 -54.313 1.00 43.28 179 ALA A O 1
ATOM 1381 N N . ILE A 1 180 ? 21.326 -0.091 -52.915 1.00 49.78 180 ILE A N 1
ATOM 1382 C CA . ILE A 1 180 ? 22.622 -0.165 -53.619 1.00 49.78 180 ILE A CA 1
ATOM 1383 C C . ILE A 1 180 ? 22.609 -1.185 -54.774 1.00 49.78 180 ILE A C 1
ATOM 1385 O O . ILE A 1 180 ? 23.337 -1.021 -55.757 1.00 49.78 180 ILE A O 1
ATOM 1389 N N . GLN A 1 181 ? 21.703 -2.168 -54.778 1.00 45.66 181 GLN A N 1
ATOM 1390 C CA . GLN A 1 181 ? 21.638 -3.155 -55.868 1.00 45.66 181 GLN A CA 1
ATOM 1391 C C . GLN A 1 181 ? 20.903 -2.688 -57.141 1.00 45.66 181 GLN A C 1
ATOM 1393 O O . GLN A 1 181 ? 20.987 -3.357 -58.174 1.00 45.66 181 GLN A O 1
ATOM 1398 N N . ARG A 1 182 ? 20.257 -1.510 -57.154 1.00 42.69 182 ARG A N 1
ATOM 1399 C CA . ARG A 1 182 ? 19.613 -0.968 -58.373 1.00 42.69 182 ARG A CA 1
ATOM 1400 C C . ARG A 1 182 ? 20.517 -0.125 -59.279 1.00 42.69 182 ARG A C 1
ATOM 1402 O O . ARG A 1 182 ? 20.099 0.184 -60.394 1.00 42.69 182 ARG A O 1
ATOM 1409 N N . ARG A 1 183 ? 21.754 0.209 -58.881 1.00 43.19 183 ARG A N 1
ATOM 1410 C CA . ARG A 1 183 ? 22.651 1.056 -59.703 1.00 43.19 183 ARG A CA 1
ATOM 1411 C C . ARG A 1 183 ? 23.761 0.330 -60.469 1.00 43.19 183 ARG A C 1
ATOM 1413 O O . ARG A 1 183 ? 24.325 0.930 -61.376 1.00 43.19 183 ARG A O 1
ATOM 1420 N N . VAL A 1 184 ? 24.029 -0.952 -60.210 1.00 50.41 184 VAL A N 1
ATOM 1421 C CA . VAL A 1 184 ? 25.149 -1.670 -60.867 1.00 50.41 184 VAL A CA 1
ATOM 1422 C C . VAL A 1 184 ? 24.724 -2.489 -62.104 1.00 50.41 184 VAL A C 1
ATOM 1424 O O . VAL A 1 184 ? 25.564 -2.935 -62.878 1.00 50.41 184 VAL A O 1
ATOM 1427 N N . ARG A 1 185 ? 23.421 -2.614 -62.406 1.00 46.22 185 ARG A N 1
ATOM 1428 C CA . ARG A 1 185 ? 22.929 -3.340 -63.605 1.00 46.22 185 ARG A CA 1
ATOM 1429 C C . ARG A 1 185 ? 22.708 -2.490 -64.869 1.00 46.22 185 ARG A C 1
ATOM 1431 O O . ARG A 1 185 ? 22.152 -3.000 -65.837 1.00 46.22 185 ARG A O 1
ATOM 1438 N N . ARG A 1 186 ? 23.152 -1.227 -64.908 1.00 48.22 186 ARG A N 1
ATOM 1439 C CA . ARG A 1 186 ? 23.016 -0.345 -66.094 1.00 48.22 186 ARG A CA 1
ATOM 1440 C C . ARG A 1 186 ? 24.329 0.064 -66.781 1.00 48.22 186 ARG A C 1
ATOM 1442 O O . ARG A 1 186 ? 24.308 0.979 -67.590 1.00 48.22 186 ARG A O 1
ATOM 1449 N N . LEU A 1 187 ? 25.445 -0.622 -66.519 1.00 49.75 187 LEU A N 1
ATOM 1450 C CA . LEU A 1 187 ? 26.740 -0.329 -67.170 1.00 49.75 187 LEU A CA 1
ATOM 1451 C C . LEU A 1 187 ? 27.414 -1.543 -67.838 1.00 49.75 187 LEU A C 1
ATOM 1453 O O . LEU A 1 187 ? 28.622 -1.557 -68.043 1.00 49.75 187 LEU A O 1
ATOM 1457 N N . LYS A 1 188 ? 26.637 -2.560 -68.224 1.00 47.12 188 LYS A N 1
ATOM 1458 C CA . LYS A 1 188 ? 27.087 -3.586 -69.179 1.00 47.12 188 LYS A CA 1
ATOM 1459 C C . LYS A 1 188 ? 26.016 -3.837 -70.238 1.00 47.12 188 LYS A C 1
ATOM 1461 O O . LYS A 1 188 ? 25.304 -4.836 -70.174 1.00 47.12 188 LYS A O 1
ATOM 1466 N N . ARG A 1 189 ? 25.901 -2.906 -71.180 1.00 43.66 189 ARG A N 1
ATOM 1467 C CA . ARG A 1 189 ? 25.592 -3.163 -72.589 1.00 43.66 189 ARG A CA 1
ATOM 1468 C C . ARG A 1 189 ? 26.298 -2.111 -73.422 1.00 43.66 189 ARG A C 1
ATOM 1470 O O . ARG A 1 189 ? 26.325 -0.956 -72.948 1.00 43.66 189 ARG A O 1
#

pLDDT: mean 76.32, std 18.93, range [36.34, 95.5]

Radius of gyration: 23.43 Å; chains: 1; bounding box: 42×28×96 Å

Foldseek 3Di:
DDPVLQVVVVVQVVVQVVQDAAQADDPDQVSSLVQSQLSCQLSQCFPQNPSDPPRDGWDWDQDPDPQFARIDINQAEGEHEDEDDDLVNLVVVLVSLLSHLLRHLEYEYEYEYDYPVVSVVVSVVVLVVLCPVPDDSSNRYYHYHYHYNVCHSVGDGSVVRPDPPDPPPPDPVVVPPVVPVVPPPPPDD

Sequence (189 aa):
MGIVGKEELAREVTAALGDWTPTQAHEQEAAFQDDLHEYLDARLNAGGGKILDSGGNFVVDRVNSDLDCDVVVSDTIGITVRQDLVADEIKRLAEQVREYQKSYTHVVVIACGSIDDDVWEQLQITYQDQHGMNNDPGSTPVMFLRRREVSYGNGKSAADYQQPADTTGESLLEMTVSAIQRRVRRLKR

Organism: NCBI:txid268735

Secondary structure (DSSP, 8-state):
--HHHHHHHHHHHHHHHHHB--SS--SSHHHHHHHHHHHHHHHHHTTS-TT-TT-PPPPEEE---TTS-SEEETTTEEEEEEES--HHHHHHHHHHHHHHHHH-SEEEEEEESS--HHHHHHHHHHHHHHTT-TT-TT---EEEEEE-GGGTTSSB-GGGTS-----SSSSTTHHHHHHHTTSSTTS--